Protein 6WN5 (pdb70)

Sequence (171 aa):
NNEFSIGASASLWECLNNGWLGTLYSAPYNLQFEARIAQQRQQSLVKQLHHERQLDLLITTESSPKDELSSQLLGNFTLLALYCASPAKNRRNELNYYLRLEEWGPDFQDVPLLLTTSSAEELLIYQQQLSRRLNGCCCWLPARWAKEEKHHGLHTTVDSATLSRPLYAIWLQNNSDKQAQIHEILKNPIL

B-factor: mean 29.38, std 10.49, range [8.91, 79.3]

Foldseek 3Di:
DAAEEEEAQAVCVLCVVLVVVVPPAPDHHHYHYHHDDPVVQVVCQVVLNHFKYKALDDDDPQKDKDWQFKFKKAKKAQDPPAAPVQAQEEAQDRDPVPDVPGPYYDPHPVVCVVCRNVRSYIYIHGPVSVVPDHRIDGHVIDIGMTIMMMMHRPPRPVVVVVVRSSVRHPD

Secondary structure (DSSP, 8-state):
-PEEEEE-HHHHH--HHHHHHHTTSSS---EEEEE--HHHHHHHHHTTS-SEEEESS-----EEEEEEEEEEEEEEESSSS--GGGSEE-EE---TTT----S-EES-HHHHHHHHTTTTEEEEEEHHHHHTSSS-EE-----EEEEEEEEEETT-TTHHHHHHHTTS---

Solvent-accessible surface area: 9478 Å² total

Structure (mmCIF, N/CA/C/O backbone):
data_6WN5
#
_entry.id   6WN5
#
_cell.length_a   62.389
_cell.length_b   62.389
_cell.length_c   103.132
_cell.angle_alpha   90.000
_cell.angle_beta   90.000
_cell.angle_gamma   90.000
#
_symmetry.space_group_name_H-M   'P 43 21 2'
#
loop_
_entity.id
_entity.type
_entity.pdbx_description
1 polymer 'Transcriptional regulator HdfR'
2 non-polymer 'CHLORIDE ION'
3 water water
#
loop_
_atom_site.group_PDB
_atom_site.id
_atom_site.type_symbol
_atom_site.label_atom_id
_atom_site.label_alt_id
_atom_site.label_comp_id
_atom_site.label_asym_id
_atom_site.label_entity_id
_atom_site.label_seq_id
_atom_site.pdbx_PDB_ins_code
_atom_site.Cartn_x
_atom_site.Cartn_y
_atom_site.Cartn_z
_atom_site.occupancy
_atom_site.B_iso_or_equiv
_atom_site.auth_seq_id
_atom_site.auth_comp_id
_atom_site.auth_asym_id
_atom_site.auth_atom_id
_atom_site.pdbx_PDB_model_num
ATOM 1 N N A ASN A 1 48 ? 13.562 39.889 13.601 0.50 56.34 45 ASN A N 1
ATOM 2 N N B ASN A 1 48 ? 13.432 39.981 13.491 0.50 52.80 45 ASN A N 1
ATOM 3 C CA A ASN A 1 48 ? 13.613 39.420 12.189 0.50 51.70 45 ASN A CA 1
ATOM 4 C CA B ASN A 1 48 ? 13.724 39.458 12.128 0.50 48.30 45 ASN A CA 1
ATOM 5 C C A ASN A 1 48 ? 13.825 37.898 12.194 0.50 46.35 45 ASN A C 1
ATOM 6 C C B ASN A 1 48 ? 13.921 37.940 12.200 0.50 44.22 45 ASN A C 1
ATOM 7 O O A ASN A 1 48 ? 13.625 37.285 13.267 0.50 41.79 45 ASN A O 1
ATOM 8 O O B ASN A 1 48 ? 13.799 37.376 13.310 0.50 38.83 45 ASN A O 1
ATOM 17 N N . GLU A 1 49 ? 14.237 37.331 11.053 1.00 41.79 46 GLU A N 1
ATOM 18 C CA . GLU A 1 49 ? 14.397 35.858 10.915 1.00 39.08 46 GLU A CA 1
ATOM 19 C C . GLU A 1 49 ? 15.628 35.341 11.665 1.00 35.07 46 GLU A C 1
ATOM 20 O O . GLU A 1 49 ? 16.723 35.924 11.538 1.00 36.44 46 GLU A O 1
ATOM 26 N N . PHE A 1 50 ? 15.442 34.232 12.369 1.00 28.64 47 PHE A N 1
ATOM 27 C CA . PHE A 1 50 ? 16.566 33.549 13.048 1.00 27.36 47 PHE A CA 1
ATOM 28 C C . PHE A 1 50 ? 17.142 32.518 12.063 1.00 25.35 47 PHE A C 1
ATOM 29 O O . PHE A 1 50 ? 16.368 31.653 11.626 1.00 26.02 47 PHE A O 1
ATOM 37 N N . SER A 1 51 ? 18.419 32.650 11.699 1.00 24.27 48 SER A N 1
ATOM 38 C CA . SER A 1 51 ? 19.015 31.781 10.658 1.00 23.04 48 SER A CA 1
ATOM 39 C C . SER A 1 51 ? 19.812 30.645 11.298 1.00 22.66 48 SER A C 1
ATOM 40 O O . SER A 1 51 ? 20.701 30.917 12.089 1.00 22.28 48 SER A O 1
ATOM 43 N N . ILE A 1 52 ? 19.510 29.426 10.861 1.00 19.70 49 ILE A N 1
ATOM 44 C CA . ILE A 1 52 ? 20.194 28.169 11.274 1.00 19.79 49 ILE A CA 1
ATOM 45 C C . ILE A 1 52 ? 20.829 27.596 10.020 1.00 19.23 49 ILE A C 1
ATOM 46 O O . ILE A 1 52 ? 20.094 27.411 9.044 1.00 18.35 49 ILE A O 1
ATOM 51 N N . GLY A 1 53 ? 22.138 27.394 10.036 1.00 18.90 50 GLY A N 1
ATOM 52 C CA . GLY A 1 53 ? 22.859 26.891 8.860 1.00 18.20 50 GLY A CA 1
ATOM 53 C C . GLY A 1 53 ? 23.429 25.514 9.090 1.00 18.12 50 GLY A C 1
ATOM 54 O O . GLY A 1 53 ? 23.897 25.239 10.219 1.00 18.45 50 GLY A O 1
ATOM 55 N N . ALA A 1 54 ? 23.339 24.678 8.071 1.00 16.69 51 ALA A N 1
ATOM 56 C CA . ALA A 1 54 ? 23.902 23.325 8.128 1.00 16.45 51 ALA A CA 1
ATOM 57 C C . ALA A 1 54 ? 24.013 22.758 6.721 1.00 15.86 51 ALA A C 1
ATOM 58 O O . ALA A 1 54 ? 23.450 23.323 5.786 1.00 16.37 51 ALA A O 1
ATOM 60 N N . SER A 1 55 ? 24.753 21.654 6.620 1.00 16.81 52 SER A N 1
ATOM 61 C CA . SER A 1 55 ? 24.875 20.905 5.355 1.00 16.80 52 SER A CA 1
ATOM 62 C C . SER A 1 55 ? 23.518 20.352 4.923 1.00 14.83 52 SER A C 1
ATOM 63 O O . SER A 1 55 ? 22.608 20.149 5.737 1.00 15.62 52 SER A O 1
ATOM 66 N N . ALA A 1 56 ? 23.386 20.072 3.633 1.00 16.04 53 ALA A N 1
ATOM 67 C CA . ALA A 1 56 ? 22.150 19.465 3.113 1.00 15.17 53 ALA A CA 1
ATOM 68 C C . ALA A 1 56 ? 21.828 18.159 3.841 1.00 14.64 53 ALA A C 1
ATOM 69 O O . ALA A 1 56 ? 20.648 17.925 4.174 1.00 15.25 53 ALA A O 1
ATOM 71 N N . SER A 1 57 ? 22.844 17.344 4.109 1.00 15.21 54 SER A N 1
ATOM 72 C CA . SER A 1 57 ? 22.589 16.038 4.762 1.00 15.69 54 SER A CA 1
ATOM 73 C C . SER A 1 57 ? 22.115 16.223 6.203 1.00 16.20 54 SER A C 1
ATOM 74 O O . SER A 1 57 ? 21.294 15.413 6.626 1.00 16.37 54 SER A O 1
ATOM 77 N N . LEU A 1 58 ? 22.669 17.175 6.965 1.00 15.45 55 LEU A N 1
ATOM 78 C CA . LEU A 1 58 ? 22.116 17.329 8.337 1.00 16.23 55 LEU A CA 1
ATOM 79 C C . LEU A 1 58 ? 20.658 17.779 8.274 1.00 15.43 55 LEU A C 1
ATOM 80 O O . LEU A 1 58 ? 19.856 17.312 9.086 1.00 16.41 55 LEU A O 1
ATOM 85 N N . TRP A 1 59 ? 20.304 18.685 7.371 1.00 14.71 56 TRP A N 1
ATOM 86 C CA . TRP A 1 59 ? 18.867 19.053 7.252 1.00 15.55 56 TRP A CA 1
ATOM 87 C C . TRP A 1 59 ? 18.015 17.836 6.909 1.00 15.66 56 TRP A C 1
ATOM 88 O O . TRP A 1 59 ? 16.975 17.627 7.566 1.00 19.69 56 TRP A O 1
ATOM 99 N N . GLU A 1 60 ? 18.445 17.041 5.939 1.00 15.10 57 GLU A N 1
ATOM 100 C CA . GLU A 1 60 ? 17.645 15.876 5.494 1.00 15.79 57 GLU A CA 1
ATOM 101 C C . GLU A 1 60 ? 17.522 14.820 6.597 1.00 17.00 57 GLU A C 1
ATOM 102 O O . GLU A 1 60 ? 16.439 14.264 6.790 1.00 19.79 57 GLU A O 1
ATOM 108 N N . CYS A 1 61 ? 18.584 14.596 7.351 1.00 16.11 58 CYS A N 1
ATOM 109 C CA . CYS A 1 61 ? 18.653 13.402 8.227 1.00 16.57 58 CYS A CA 1
ATOM 110 C C . CYS A 1 61 ? 18.187 13.671 9.651 1.00 18.25 58 CYS A C 1
ATOM 111 O O . CYS A 1 61 ? 17.870 12.720 10.361 1.00 23.28 58 CYS A O 1
ATOM 122 N N . LEU A 1 63 ? 17.808 17.582 11.088 1.00 16.81 60 LEU A N 1
ATOM 123 C CA . LEU A 1 63 ? 17.436 18.925 11.542 1.00 17.51 60 LEU A CA 1
ATOM 124 C C . LEU A 1 63 ? 16.044 19.349 11.078 1.00 19.88 60 LEU A C 1
ATOM 125 O O . LEU A 1 63 ? 15.468 20.242 11.692 1.00 19.87 60 LEU A O 1
ATOM 130 N N A ASN A 1 64 ? 15.522 18.752 10.012 0.70 20.47 61 ASN A N 1
ATOM 131 N N B ASN A 1 64 ? 15.540 18.689 10.032 0.30 20.23 61 ASN A N 1
ATOM 132 C CA A ASN A 1 64 ? 14.149 19.113 9.557 0.70 22.05 61 ASN A CA 1
ATOM 133 C CA B ASN A 1 64 ? 14.178 18.944 9.492 0.30 21.57 61 ASN A CA 1
ATOM 134 C C A ASN A 1 64 ? 13.165 18.769 10.700 0.70 21.34 61 ASN A C 1
ATOM 135 C C B ASN A 1 64 ? 13.155 18.710 10.607 0.30 21.90 61 ASN A C 1
ATOM 136 O O A ASN A 1 64 ? 12.355 19.636 11.095 0.70 19.96 61 ASN A O 1
ATOM 137 O O B ASN A 1 64 ? 12.288 19.574 10.820 0.30 23.62 61 ASN A O 1
ATOM 146 N N . GLY A 1 65 ? 13.279 17.590 11.314 1.00 22.17 62 GLY A N 1
ATOM 147 C CA . GLY A 1 65 ? 12.365 17.279 12.421 1.00 22.98 62 GLY A CA 1
ATOM 148 C C . GLY A 1 65 ? 12.516 18.242 13.588 1.00 24.16 62 GLY A C 1
ATOM 149 O O . GLY A 1 65 ? 11.511 18.669 14.167 1.00 25.62 62 GLY A O 1
ATOM 150 N N . TRP A 1 66 ? 13.753 18.555 13.935 1.00 21.70 63 TRP A N 1
ATOM 151 C CA . TRP A 1 66 ? 14.027 19.463 15.066 1.00 22.04 63 TRP A CA 1
ATOM 152 C C . TRP A 1 66 ? 13.435 20.842 14.790 1.00 19.39 63 TRP A C 1
ATOM 153 O O . TRP A 1 66 ? 12.755 21.428 15.673 1.00 21.36 63 TRP A O 1
ATOM 164 N N . LEU A 1 67 ? 13.649 21.342 13.580 1.00 19.30 64 LEU A N 1
ATOM 165 C CA . LEU A 1 67 ? 13.101 22.668 13.221 1.00 19.68 64 LEU A CA 1
ATOM 166 C C . LEU A 1 67 ? 11.578 22.646 13.394 1.00 21.30 64 LEU A C 1
ATOM 167 O O . LEU A 1 67 ? 11.026 23.640 13.880 1.00 21.63 64 LEU A O 1
ATOM 172 N N . GLY A 1 68 ? 10.904 21.584 12.957 1.00 20.71 65 GLY A N 1
ATOM 173 C CA . GLY A 1 68 ? 9.447 21.458 13.138 1.00 22.46 65 GLY A CA 1
ATOM 174 C C . GLY A 1 68 ? 9.011 21.662 14.573 1.00 25.42 65 GLY A C 1
ATOM 175 O O . GLY A 1 68 ? 7.946 22.310 14.791 1.00 28.68 65 GLY A O 1
ATOM 176 N N . THR A 1 69 ? 9.810 21.206 15.540 1.00 25.03 66 THR A N 1
ATOM 177 C CA . THR A 1 69 ? 9.431 21.336 16.971 1.00 27.99 66 THR A CA 1
ATOM 178 C C . THR A 1 69 ? 9.590 22.776 17.481 1.00 28.40 66 THR A C 1
ATOM 179 O O . THR A 1 69 ? 8.995 23.098 18.538 1.00 30.08 66 THR A O 1
ATOM 183 N N . LEU A 1 70 ? 10.343 23.620 16.776 1.00 25.86 67 LEU A N 1
ATOM 184 C CA . LEU A 1 70 ? 10.640 24.983 17.278 1.00 26.23 67 LEU A CA 1
ATOM 185 C C . LEU A 1 70 ? 9.422 25.888 17.105 1.00 26.70 67 LEU A C 1
ATOM 186 O O . LEU A 1 70 ? 9.332 26.892 17.819 1.00 28.25 67 LEU A O 1
ATOM 191 N N . TYR A 1 71 ? 8.512 25.535 16.205 1.00 24.24 68 TYR A N 1
ATOM 192 C CA . TYR A 1 71 ? 7.339 26.403 15.934 1.00 25.98 68 TYR A CA 1
ATOM 193 C C . TYR A 1 71 ? 6.306 26.318 17.067 1.00 28.53 68 TYR A C 1
ATOM 194 O O . TYR A 1 71 ? 5.520 27.240 17.134 1.00 34.47 68 TYR A O 1
ATOM 203 N N . SER A 1 72 ? 6.339 25.278 17.912 1.00 32.05 69 SER A N 1
ATOM 204 C CA . SER A 1 72 ? 5.420 25.139 19.087 1.00 37.20 69 SER A CA 1
ATOM 205 C C . SER A 1 72 ? 6.184 25.390 20.399 1.00 38.53 69 SER A C 1
ATOM 206 O O . SER A 1 72 ? 5.676 24.976 21.503 1.00 41.59 69 SER A O 1
ATOM 209 N N . ALA A 1 73 ? 7.410 25.898 20.291 1.00 38.57 70 ALA A N 1
ATOM 210 C CA . ALA A 1 73 ? 8.202 26.235 21.499 1.00 38.38 70 ALA A CA 1
ATOM 211 C C . ALA A 1 73 ? 7.611 27.497 22.097 1.00 42.34 70 ALA A C 1
ATOM 212 O O . ALA A 1 73 ? 7.066 28.310 21.346 1.00 40.36 70 ALA A O 1
ATOM 214 N N . PRO A 1 74 ? 7.825 27.738 23.419 1.00 42.19 71 PRO A N 1
ATOM 215 C CA . PRO A 1 74 ? 7.230 28.870 24.129 1.00 47.24 71 PRO A CA 1
ATOM 216 C C . PRO A 1 74 ? 7.692 30.260 23.669 1.00 47.15 71 PRO A C 1
ATOM 217 O O . PRO A 1 74 ? 7.879 31.097 24.483 1.00 46.50 71 PRO A O 1
ATOM 221 N N . TYR A 1 75 ? 7.834 30.460 22.369 1.00 40.28 72 TYR A N 1
ATOM 222 C CA . TYR A 1 75 ? 8.268 31.769 21.820 1.00 45.40 72 TYR A CA 1
ATOM 223 C C . TYR A 1 75 ? 7.770 31.868 20.380 1.00 44.99 72 TYR A C 1
ATOM 224 O O . TYR A 1 75 ? 7.404 30.809 19.800 1.00 40.30 72 TYR A O 1
ATOM 233 N N . ASN A 1 76 ? 7.802 33.087 19.832 1.00 46.89 73 ASN A N 1
ATOM 234 C CA . ASN A 1 76 ? 7.274 33.398 18.478 1.00 43.19 73 ASN A CA 1
ATOM 235 C C . ASN A 1 76 ? 8.421 33.853 17.560 1.00 43.34 73 ASN A C 1
ATOM 236 O O . ASN A 1 76 ? 8.828 35.019 17.682 1.00 50.21 73 ASN A O 1
ATOM 241 N N . LEU A 1 77 ? 8.942 32.971 16.701 1.00 37.75 74 LEU A N 1
ATOM 242 C CA . LEU A 1 77 ? 10.053 33.336 15.771 1.00 35.99 74 LEU A CA 1
ATOM 243 C C . LEU A 1 77 ? 9.735 32.886 14.343 1.00 34.78 74 LEU A C 1
ATOM 244 O O . LEU A 1 77 ? 8.940 31.932 14.179 1.00 34.50 74 LEU A O 1
ATOM 249 N N . GLN A 1 78 ? 10.378 33.548 13.375 1.00 31.30 75 GLN A N 1
ATOM 250 C CA . GLN A 1 78 ? 10.388 33.096 11.966 1.00 29.04 75 GLN A CA 1
ATOM 251 C C . GLN A 1 78 ? 11.798 32.572 11.706 1.00 27.34 75 GLN A C 1
ATOM 252 O O . GLN A 1 78 ? 12.733 33.072 12.311 1.00 28.98 75 GLN A O 1
ATOM 258 N N . PHE A 1 79 ? 11.936 31.552 10.880 1.00 24.06 76 PHE A N 1
ATOM 259 C CA . PHE A 1 79 ? 13.260 30.900 10.740 1.00 23.09 76 PHE A CA 1
ATOM 260 C C . PHE A 1 79 ? 13.754 30.854 9.301 1.00 20.92 76 PHE A C 1
ATOM 261 O O . PHE A 1 79 ? 12.956 30.816 8.357 1.00 21.09 76 PHE A O 1
ATOM 269 N N . GLU A 1 80 ? 15.077 30.834 9.172 1.00 21.31 77 GLU A N 1
ATOM 270 C CA . GLU A 1 80 ? 15.687 30.468 7.878 1.00 21.05 77 GLU A CA 1
ATOM 271 C C . GLU A 1 80 ? 16.472 29.180 8.069 1.00 20.11 77 GLU A C 1
ATOM 272 O O . GLU A 1 80 ? 17.303 29.136 8.982 1.00 21.33 77 GLU A O 1
ATOM 278 N N . ALA A 1 81 ? 16.133 28.157 7.294 1.00 17.44 78 ALA A N 1
ATOM 279 C CA . ALA A 1 81 ? 16.870 26.884 7.260 1.00 17.56 78 ALA A CA 1
ATOM 280 C C . ALA A 1 81 ? 17.884 27.007 6.123 1.00 16.45 78 ALA A C 1
ATOM 281 O O . ALA A 1 81 ? 17.534 26.721 4.965 1.00 16.58 78 ALA A O 1
ATOM 283 N N . ARG A 1 82 ? 19.080 27.484 6.457 1.00 17.31 79 ARG A N 1
ATOM 284 C CA . ARG A 1 82 ? 20.086 27.821 5.437 1.00 17.65 79 ARG A CA 1
ATOM 285 C C . ARG A 1 82 ? 20.929 26.589 5.145 1.00 17.66 79 ARG A C 1
ATOM 286 O O . ARG A 1 82 ? 21.408 25.951 6.097 1.00 17.78 79 ARG A O 1
ATOM 294 N N . ILE A 1 83 ? 21.078 26.303 3.874 1.00 17.47 80 ILE A N 1
ATOM 295 C CA . ILE A 1 83 ? 21.906 25.156 3.403 1.00 18.11 80 ILE A CA 1
ATOM 296 C C . ILE A 1 83 ? 23.083 25.781 2.679 1.00 19.15 80 ILE A C 1
ATOM 297 O O . ILE A 1 83 ? 22.849 26.580 1.767 1.00 19.48 80 ILE A O 1
ATOM 302 N N . ALA A 1 84 ? 24.294 25.516 3.150 1.00 19.79 81 ALA A N 1
ATOM 303 C CA . ALA A 1 84 ? 25.484 26.092 2.503 1.00 21.94 81 ALA A CA 1
ATOM 304 C C . ALA A 1 84 ? 26.693 25.259 2.894 1.00 22.82 81 ALA A C 1
ATOM 305 O O . ALA A 1 84 ? 26.593 24.438 3.806 1.00 23.14 81 ALA A O 1
ATOM 307 N N A GLN A 1 85 ? 27.800 25.485 2.184 0.50 23.95 82 GLN A N 1
ATOM 308 N N B GLN A 1 85 ? 27.798 25.478 2.182 0.50 25.28 82 GLN A N 1
ATOM 309 C CA A GLN A 1 85 ? 29.093 24.812 2.454 0.50 25.64 82 GLN A CA 1
ATOM 310 C CA B GLN A 1 85 ? 29.079 24.792 2.465 0.50 27.96 82 GLN A CA 1
ATOM 311 C C A GLN A 1 85 ? 29.673 25.345 3.773 0.50 26.32 82 GLN A C 1
ATOM 312 C C B GLN A 1 85 ? 29.657 25.334 3.780 0.50 27.70 82 GLN A C 1
ATOM 313 O O A GLN A 1 85 ? 29.427 26.510 4.123 0.50 25.64 82 GLN A O 1
ATOM 314 O O B GLN A 1 85 ? 29.410 26.502 4.121 0.50 26.86 82 GLN A O 1
ATOM 325 N N . ARG A 1 86 ? 30.436 24.505 4.460 1.00 28.01 83 ARG A N 1
ATOM 326 C CA . ARG A 1 86 ? 31.002 24.819 5.788 1.00 29.56 83 ARG A CA 1
ATOM 327 C C . ARG A 1 86 ? 31.766 26.150 5.814 1.00 30.38 83 ARG A C 1
ATOM 328 O O . ARG A 1 86 ? 31.513 26.949 6.722 1.00 29.88 83 ARG A O 1
ATOM 336 N N A GLN A 1 87 ? 32.639 26.394 4.837 0.50 32.06 84 GLN A N 1
ATOM 337 N N B GLN A 1 87 ? 32.652 26.359 4.832 0.50 32.31 84 GLN A N 1
ATOM 338 C CA A GLN A 1 87 ? 33.489 27.615 4.885 0.50 34.60 84 GLN A CA 1
ATOM 339 C CA B GLN A 1 87 ? 33.492 27.586 4.759 0.50 34.99 84 GLN A CA 1
ATOM 340 C C A GLN A 1 87 ? 32.610 28.869 4.764 0.50 33.64 84 GLN A C 1
ATOM 341 C C B GLN A 1 87 ? 32.589 28.821 4.786 0.50 33.67 84 GLN A C 1
ATOM 342 O O A GLN A 1 87 ? 32.919 29.856 5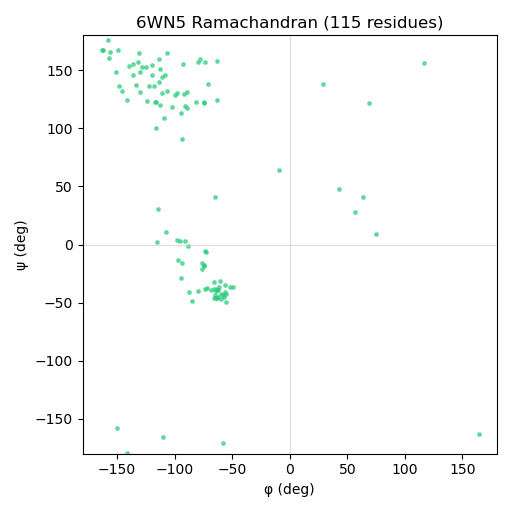.464 0.50 33.85 84 GLN A O 1
ATOM 343 O O B GLN A 1 87 ? 32.855 29.722 5.607 0.50 33.32 84 GLN A O 1
ATOM 354 N N . SER A 1 88 ? 31.532 28.821 3.966 1.00 32.48 85 SER A N 1
ATOM 355 C CA . SER A 1 88 ? 30.600 29.981 3.862 1.00 32.72 85 SER A CA 1
ATOM 356 C C . SER A 1 88 ? 29.865 30.193 5.185 1.00 30.73 85 SER A C 1
ATOM 357 O O . SER A 1 88 ? 29.801 31.335 5.624 1.00 30.21 85 SER A O 1
ATOM 360 N N . LEU A 1 89 ? 29.293 29.133 5.770 1.00 26.57 86 LEU A N 1
ATOM 361 C CA . LEU A 1 89 ? 28.568 29.288 7.057 1.00 26.60 86 LEU A CA 1
ATOM 362 C C . LEU A 1 89 ? 29.503 29.830 8.141 1.00 27.39 86 LEU A C 1
ATOM 363 O O . LEU A 1 89 ? 29.053 30.672 8.902 1.00 27.58 86 LEU A O 1
ATOM 368 N N . VAL A 1 90 ? 30.737 29.330 8.232 1.00 28.13 87 VAL A N 1
ATOM 369 C CA . VAL A 1 90 ? 31.658 29.803 9.311 1.00 29.72 87 VAL A CA 1
ATOM 370 C C . VAL A 1 90 ? 31.956 31.298 9.120 1.00 31.44 87 VAL A C 1
ATOM 371 O O . VAL A 1 90 ? 31.871 32.056 10.111 1.00 30.83 87 VAL A O 1
ATOM 375 N N . LYS A 1 91 ? 32.266 31.701 7.888 1.00 33.45 88 LYS A N 1
ATOM 376 C CA . LYS A 1 91 ? 32.478 33.136 7.549 1.00 36.46 88 LYS A CA 1
ATOM 377 C C . LYS A 1 91 ? 31.215 33.935 7.918 1.00 34.61 88 LYS A C 1
ATOM 378 O O . LYS A 1 91 ? 31.335 34.972 8.567 1.00 36.19 88 LYS A O 1
ATOM 384 N N . GLN A 1 92 ? 30.028 33.427 7.572 1.00 32.13 89 GLN A N 1
ATOM 385 C CA . GLN A 1 92 ? 28.764 34.142 7.892 1.00 31.75 89 GLN A CA 1
ATOM 386 C C . GLN A 1 92 ? 28.585 34.309 9.414 1.00 31.16 89 GLN A C 1
ATOM 387 O O . GLN A 1 92 ? 28.049 35.353 9.814 1.00 32.61 89 GLN A O 1
ATOM 393 N N . LEU A 1 93 ? 28.979 33.333 10.238 1.00 30.84 90 LEU A N 1
ATOM 394 C CA . LEU A 1 93 ? 28.863 33.540 11.715 1.00 32.67 90 LEU A CA 1
ATOM 395 C C . LEU A 1 93 ? 29.672 34.773 12.126 1.00 35.27 90 LEU A C 1
ATOM 396 O O . LEU A 1 93 ? 29.172 35.604 12.907 1.00 37.80 90 LEU A O 1
ATOM 401 N N A HIS A 1 94 ? 30.914 34.847 11.645 0.50 36.61 91 HIS A N 1
ATOM 402 N N B HIS A 1 94 ? 30.914 34.842 11.644 0.50 36.08 91 HIS A N 1
ATOM 403 C CA A HIS A 1 94 ? 31.844 35.947 12.009 0.50 38.78 91 HIS A CA 1
ATOM 404 C CA B HIS A 1 94 ? 31.852 35.938 11.992 0.50 37.93 91 HIS A CA 1
ATOM 405 C C A HIS A 1 94 ? 31.314 37.293 11.510 0.50 40.21 91 HIS A C 1
ATOM 406 C C B HIS A 1 94 ? 31.308 37.286 11.514 0.50 39.71 91 HIS A C 1
ATOM 407 O O A HIS A 1 94 ? 31.583 38.312 12.177 0.50 43.72 91 HIS A O 1
ATOM 408 O O B HIS A 1 94 ? 31.557 38.297 12.201 0.50 43.29 91 HIS A O 1
ATOM 421 N N . GLU A 1 95 ? 30.581 37.295 10.394 1.00 39.60 92 GLU A N 1
ATOM 422 C CA . GLU A 1 95 ? 30.086 38.558 9.790 1.00 41.93 92 GLU A CA 1
ATOM 423 C C . GLU A 1 95 ? 28.661 38.873 10.265 1.00 39.78 92 GLU A C 1
ATOM 424 O O . GLU A 1 95 ? 28.075 39.832 9.731 1.00 41.07 92 GLU A O 1
ATOM 430 N N . ARG A 1 96 ? 28.176 38.165 11.294 1.00 37.24 93 ARG A N 1
ATOM 431 C CA . ARG A 1 96 ? 26.809 38.374 11.852 1.00 37.65 93 ARG A CA 1
ATOM 432 C C . ARG A 1 96 ? 25.736 38.205 10.755 1.00 37.14 93 ARG A C 1
ATOM 433 O O . ARG A 1 96 ? 24.660 38.844 10.877 1.00 38.71 93 ARG A O 1
ATOM 441 N N . GLN A 1 97 ? 26.016 37.392 9.726 1.00 35.54 94 GLN A N 1
ATOM 442 C CA . GLN A 1 97 ? 25.059 37.090 8.620 1.00 35.73 94 GLN A CA 1
ATOM 443 C C . GLN A 1 97 ? 24.331 35.755 8.902 1.00 31.65 94 GLN A C 1
ATOM 444 O O . GLN A 1 97 ? 23.382 35.415 8.162 1.00 30.67 94 GLN A O 1
ATOM 450 N N . LEU A 1 98 ? 24.824 34.971 9.867 1.00 30.39 95 LEU A N 1
ATOM 451 C CA . LEU A 1 98 ? 24.202 33.673 10.254 1.00 29.30 95 LEU A CA 1
ATOM 452 C C . LEU A 1 98 ? 24.119 33.651 11.777 1.00 29.30 95 LEU A C 1
ATOM 453 O O . LEU A 1 98 ? 25.119 34.018 12.425 1.00 30.31 95 LEU A O 1
ATOM 458 N N . ASP A 1 99 ? 22.995 33.196 12.316 1.00 26.53 96 ASP A N 1
ATOM 459 C CA . ASP A 1 99 ? 22.828 33.210 13.797 1.00 26.62 96 ASP A CA 1
ATOM 460 C C . ASP A 1 99 ? 23.376 31.938 14.450 1.00 26.12 96 ASP A C 1
ATOM 461 O O . ASP A 1 99 ? 23.961 32.036 15.553 1.00 26.91 96 ASP A O 1
ATOM 466 N N . LEU A 1 100 ? 23.151 30.785 13.832 1.00 24.52 97 LEU A N 1
ATOM 467 C CA . LEU A 1 100 ? 23.531 29.507 14.457 1.00 23.28 97 LEU A CA 1
ATOM 468 C C . LEU A 1 100 ? 23.977 28.520 13.391 1.00 21.49 97 LEU A C 1
ATOM 469 O O . LEU A 1 100 ? 23.282 28.414 12.352 1.00 21.10 97 LEU A O 1
ATOM 474 N N . LEU A 1 101 ? 25.114 27.880 13.613 1.00 20.71 98 LEU A N 1
ATOM 475 C CA . LEU A 1 101 ? 25.647 26.804 12.751 1.00 20.69 98 LEU A CA 1
ATOM 476 C C . LEU A 1 101 ? 25.471 25.480 13.478 1.00 20.18 98 LEU A C 1
ATOM 477 O O . LEU A 1 101 ? 25.826 25.427 14.660 1.00 20.17 98 LEU A O 1
ATOM 482 N N . ILE A 1 102 ? 24.948 24.460 12.803 1.00 20.01 99 ILE A N 1
ATOM 483 C CA . ILE A 1 102 ? 24.923 23.080 13.343 1.00 18.58 99 ILE A CA 1
ATOM 484 C C . ILE A 1 102 ? 25.903 22.290 12.484 1.00 18.71 99 ILE A C 1
ATOM 485 O O . ILE A 1 102 ? 25.778 22.319 11.245 1.00 19.37 99 ILE A O 1
ATOM 490 N N . THR A 1 103 ? 26.813 21.552 13.132 1.00 18.18 100 THR A N 1
ATOM 491 C CA . THR A 1 103 ? 27.904 20.868 12.387 1.00 19.52 100 THR A CA 1
ATOM 492 C C . THR A 1 103 ? 28.430 19.678 13.193 1.00 19.81 100 THR A C 1
ATOM 493 O O . THR A 1 103 ? 28.226 19.623 14.408 1.00 21.35 100 THR A O 1
ATOM 497 N N . THR A 1 104 ? 29.107 18.758 12.506 1.00 20.20 101 THR A N 1
ATOM 498 C CA . THR A 1 104 ? 29.732 17.598 13.185 1.00 21.32 101 THR A CA 1
ATOM 499 C C . THR A 1 104 ? 31.214 17.850 13.504 1.00 23.64 101 THR A C 1
ATOM 500 O O . THR A 1 104 ? 31.843 16.938 14.041 1.00 24.08 101 THR A O 1
ATOM 504 N N . GLU A 1 105 ? 31.729 19.040 13.219 1.00 23.52 102 GLU A N 1
ATOM 505 C CA . GLU A 1 105 ? 33.152 19.333 13.501 1.00 26.04 102 GLU A CA 1
ATOM 506 C C . GLU A 1 105 ? 33.292 20.805 13.876 1.00 25.68 102 GLU A C 1
ATOM 507 O O . GLU A 1 105 ? 32.884 21.658 13.085 1.00 26.23 102 GLU A O 1
ATOM 513 N N A SER A 1 106 ? 33.906 21.085 15.032 0.50 28.48 103 SER A N 1
ATOM 514 N N B SER A 1 106 ? 33.895 21.076 15.034 0.50 27.62 103 SER A N 1
ATOM 515 C CA A SER A 1 106 ? 34.108 22.493 15.461 0.50 28.40 103 SER A CA 1
ATOM 516 C CA B SER A 1 106 ? 34.105 22.488 15.426 0.50 27.04 103 SER A CA 1
ATOM 517 C C A SER A 1 106 ? 35.151 23.162 14.564 0.50 29.90 103 SER A C 1
ATOM 518 C C B SER A 1 106 ? 35.112 23.124 14.472 0.50 28.65 103 SER A C 1
ATOM 519 O O A SER A 1 106 ? 36.215 22.590 14.295 0.50 29.70 103 SER A O 1
ATOM 520 O O B SER A 1 106 ? 36.068 22.472 14.027 0.50 27.80 103 SER A O 1
ATOM 525 N N . PRO A 1 107 ? 34.874 24.388 14.060 1.00 28.98 104 PRO A N 1
ATOM 526 C CA . PRO A 1 107 ?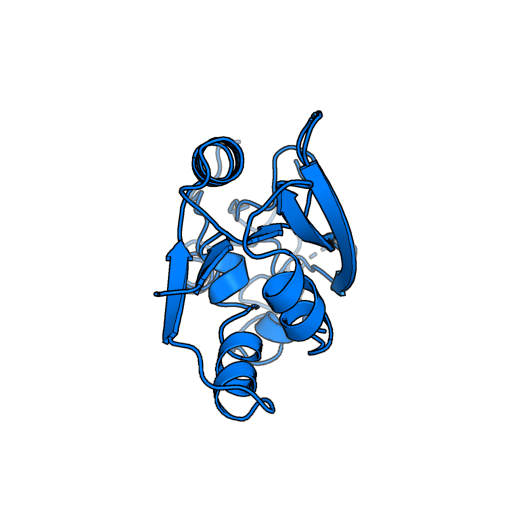 35.841 25.128 13.251 1.00 31.04 104 PRO A CA 1
ATOM 527 C C . PRO A 1 107 ? 36.870 25.808 14.167 1.00 32.83 104 PRO A C 1
ATOM 528 O O . PRO A 1 107 ? 36.851 25.544 15.372 1.00 33.33 104 PRO A O 1
ATOM 532 N N . LYS A 1 108 ? 37.724 26.665 13.599 1.00 35.31 105 LYS A N 1
ATOM 533 C CA . LYS A 1 108 ? 38.626 27.498 14.440 1.00 37.56 105 LYS A CA 1
ATOM 534 C C . LYS A 1 108 ? 37.710 28.298 15.370 1.00 37.00 105 LYS A C 1
ATOM 535 O O . LYS A 1 108 ? 36.720 28.858 14.913 1.00 36.79 105 LYS A O 1
ATOM 549 N N . ASP A 1 110 ? 38.228 30.946 17.610 1.00 39.91 107 ASP A N 1
ATOM 550 C CA . ASP A 1 110 ? 38.451 32.318 18.043 1.00 45.00 107 ASP A CA 1
ATOM 551 C C . ASP A 1 110 ? 37.181 33.147 17.778 1.00 42.39 107 ASP A C 1
ATOM 552 O O . ASP A 1 110 ? 36.709 33.150 16.616 1.00 41.41 107 ASP A O 1
ATOM 557 N N . GLU A 1 111 ? 36.626 33.739 18.845 1.00 41.24 108 GLU A N 1
ATOM 558 C CA . GLU A 1 111 ? 35.434 34.641 18.864 1.00 40.31 108 GLU A CA 1
ATOM 559 C C . GLU A 1 111 ? 34.130 33.846 18.679 1.00 35.98 108 GLU A C 1
ATOM 560 O O . GLU A 1 111 ? 33.071 34.484 18.654 1.00 35.62 108 GLU A O 1
ATOM 566 N N . LEU A 1 112 ? 34.206 32.517 18.711 1.00 34.13 109 LEU A N 1
ATOM 567 C CA . LEU A 1 112 ? 32.993 31.667 18.618 1.00 30.87 109 LEU A CA 1
ATOM 568 C C . LEU A 1 112 ? 32.770 30.910 19.928 1.00 30.18 109 LEU A C 1
ATOM 569 O O . LEU A 1 112 ? 33.716 30.784 20.750 1.00 30.26 109 LEU A O 1
ATOM 574 N N . SER A 1 113 ? 31.536 30.459 20.118 1.00 27.01 110 SER A N 1
ATOM 575 C CA . SE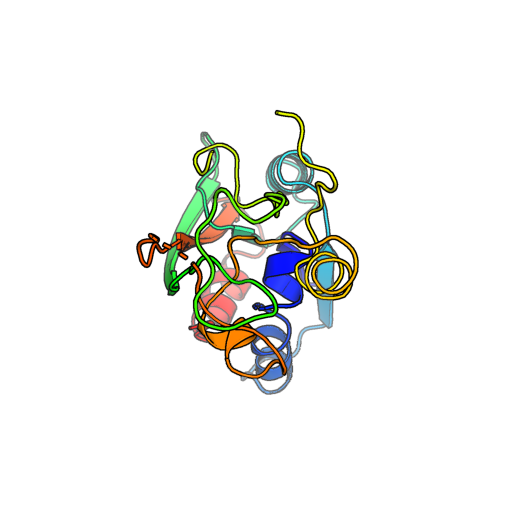R A 1 113 ? 31.147 29.567 21.230 1.00 27.23 110 SER A CA 1
ATOM 576 C C . SER A 1 113 ? 30.600 28.276 20.635 1.00 27.05 110 SER A C 1
ATOM 577 O O . SER A 1 113 ? 30.076 28.304 19.487 1.00 25.99 110 SER A O 1
ATOM 580 N N . SER A 1 114 ? 30.680 27.197 21.394 1.00 28.23 111 SER A N 1
ATOM 581 C CA . SER A 1 114 ? 30.177 25.906 20.910 1.00 25.94 111 SER A CA 1
ATOM 582 C C . SER A 1 114 ? 29.459 25.190 22.042 1.00 26.86 111 SER A C 1
ATOM 583 O O . SER A 1 114 ? 29.765 25.430 23.244 1.00 27.10 111 SER A O 1
ATOM 586 N N . GLN A 1 115 ? 28.528 24.333 21.660 1.00 25.51 112 GLN A N 1
ATOM 587 C CA . GLN A 1 115 ? 27.827 23.460 22.619 1.00 24.95 112 GLN A CA 1
ATOM 588 C C . GLN A 1 115 ? 27.633 22.100 21.956 1.00 24.93 112 GLN A C 1
ATOM 589 O O . GLN A 1 115 ? 27.153 22.032 20.808 1.00 24.06 112 GLN A O 1
ATOM 595 N N . LEU A 1 116 ? 28.122 21.068 22.613 1.00 25.65 113 LEU A N 1
ATOM 596 C CA . LEU A 1 116 ? 27.936 19.702 22.117 1.00 25.17 113 LEU A CA 1
ATOM 597 C C . LEU A 1 116 ? 26.487 19.292 22.378 1.00 26.76 113 LEU A C 1
ATOM 598 O O . LEU A 1 116 ? 26.029 19.441 23.523 1.00 31.70 113 LEU A O 1
ATOM 603 N N . LEU A 1 117 ? 25.747 18.939 21.326 1.00 25.62 114 LEU A N 1
ATOM 604 C CA . LEU A 1 117 ? 24.309 18.586 21.421 1.00 28.10 114 LEU A CA 1
ATOM 605 C C . LEU A 1 117 ? 24.128 17.072 21.567 1.00 30.09 114 LEU A C 1
ATOM 606 O O . LEU A 1 117 ? 23.149 16.649 22.178 1.00 34.96 114 LEU A O 1
ATOM 611 N N . GLY A 1 118 ? 25.047 16.284 21.034 1.00 27.41 115 GLY A N 1
ATOM 612 C CA . GLY A 1 118 ? 24.843 14.828 21.100 1.00 27.76 115 GLY A CA 1
ATOM 613 C C . GLY A 1 118 ? 25.753 14.115 20.139 1.00 23.68 115 GLY A C 1
ATOM 614 O O . GLY A 1 118 ? 26.729 14.711 19.693 1.00 21.45 115 GLY A O 1
ATOM 615 N N . ASN A 1 119 ? 25.416 12.860 19.863 1.00 23.40 116 ASN A N 1
ATOM 616 C CA . ASN A 1 119 ? 26.278 11.965 19.050 1.00 21.98 116 ASN A CA 1
ATOM 617 C C . ASN A 1 119 ? 25.362 11.009 18.300 1.00 21.84 116 ASN A C 1
ATOM 618 O O . ASN A 1 119 ? 24.454 10.448 18.945 1.00 24.45 116 ASN A O 1
ATOM 623 N N . PHE A 1 120 ? 25.626 10.776 17.016 1.00 19.99 117 PHE A N 1
ATOM 624 C CA . PHE A 1 120 ? 24.766 9.861 16.236 1.00 20.39 117 PHE A CA 1
ATOM 625 C C . PHE A 1 120 ? 25.634 8.836 15.509 1.00 19.08 117 PHE A C 1
ATOM 626 O O . PHE A 1 120 ? 26.775 9.134 15.135 1.00 18.59 117 PHE A O 1
ATOM 634 N N . THR A 1 121 ? 25.074 7.643 15.335 1.00 19.12 118 THR A N 1
ATOM 635 C CA . THR A 1 121 ? 25.822 6.549 14.664 1.00 18.99 118 THR A CA 1
ATOM 636 C C . THR A 1 121 ? 25.767 6.648 13.142 1.00 18.07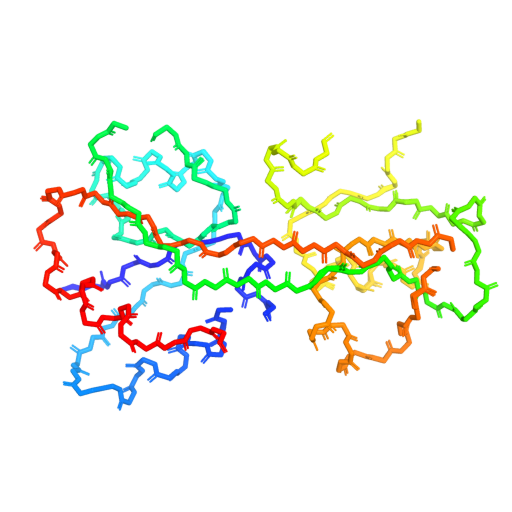 118 THR A C 1
ATOM 637 O O . THR A 1 121 ? 24.759 7.130 12.586 1.00 17.24 118 THR A O 1
ATOM 641 N N A LEU A 1 122 ? 26.813 6.122 12.534 0.50 17.32 119 LEU A N 1
ATOM 642 N N B LEU A 1 122 ? 26.906 6.348 12.508 0.50 16.46 119 LEU A N 1
ATOM 643 C CA A LEU A 1 122 ? 27.064 6.172 11.089 0.50 17.13 119 LEU A CA 1
ATOM 644 C CA B LEU A 1 122 ? 27.000 6.168 11.038 0.50 15.99 119 LEU A CA 1
ATOM 645 C C A LEU A 1 122 ? 27.460 4.762 10.642 0.50 17.26 119 LEU A C 1
ATOM 646 C C B LEU A 1 122 ? 27.253 4.693 10.770 0.50 16.56 119 LEU A C 1
ATOM 647 O O A LEU A 1 122 ? 28.328 4.173 11.279 0.50 16.93 119 LEU A O 1
ATOM 648 O O B LEU A 1 122 ? 27.888 4.016 11.605 0.50 16.66 119 LEU A O 1
ATOM 657 N N . ALA A 1 123 ? 26.805 4.212 9.623 1.00 15.86 120 ALA A N 1
ATOM 658 C CA . ALA A 1 123 ? 27.167 2.863 9.163 1.00 16.45 120 ALA A CA 1
ATOM 659 C C . ALA A 1 123 ? 27.297 2.879 7.650 1.00 15.63 120 ALA A C 1
ATOM 660 O O . ALA A 1 123 ? 26.873 3.868 7.007 1.00 15.59 120 ALA A O 1
ATOM 662 N 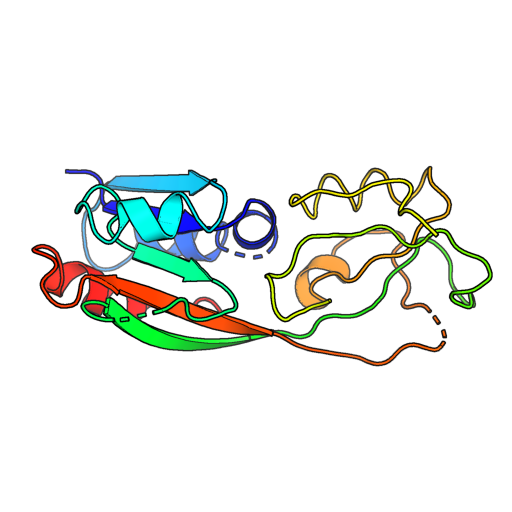N . LEU A 1 124 ? 27.997 1.882 7.134 1.00 16.87 121 LEU A N 1
ATOM 663 C CA . LEU A 1 124 ? 28.294 1.795 5.685 1.00 15.78 121 LEU A CA 1
ATOM 664 C C . LEU A 1 124 ? 27.227 0.913 5.036 1.00 16.74 121 LEU A C 1
ATOM 665 O O . LEU A 1 124 ? 27.133 -0.264 5.381 1.00 18.47 121 LEU A O 1
ATOM 670 N N . TYR A 1 125 ? 26.400 1.532 4.192 1.00 15.81 122 TYR A N 1
ATOM 671 C CA . TYR A 1 125 ? 25.203 0.875 3.633 1.00 15.66 122 TYR A CA 1
ATOM 672 C C . TYR A 1 125 ? 25.349 0.667 2.135 1.00 15.53 122 TYR A C 1
ATOM 673 O O . TYR A 1 125 ? 25.995 1.445 1.449 1.00 15.75 122 TYR A O 1
ATOM 682 N N . CYS A 1 126 ? 24.688 -0.381 1.676 1.00 16.27 123 CYS A N 1
ATOM 683 C CA . CYS A 1 126 ? 24.587 -0.676 0.232 1.00 17.51 123 CYS A CA 1
ATOM 684 C C . CYS A 1 126 ? 23.169 -1.200 -0.018 1.00 19.29 123 CYS A C 1
ATOM 685 O O . CYS A 1 126 ? 22.402 -1.319 0.942 1.00 19.94 123 CYS A O 1
ATOM 688 N N . ALA A 1 127 ? 22.860 -1.545 -1.258 1.00 18.56 124 ALA A N 1
ATOM 689 C CA . ALA A 1 127 ? 21.475 -1.958 -1.597 1.00 19.00 124 ALA A CA 1
ATOM 690 C C . ALA A 1 127 ? 21.239 -3.467 -1.459 1.00 21.96 124 ALA A C 1
ATOM 691 O O . ALA A 1 127 ? 20.126 -3.898 -1.784 1.00 25.42 124 ALA A O 1
ATOM 693 N N . SER A 1 128 ? 22.206 -4.259 -1.005 1.00 22.87 125 SER A N 1
ATOM 694 C CA . SER A 1 128 ? 22.022 -5.730 -0.970 1.00 25.72 125 SER A CA 1
ATOM 695 C C . SER A 1 128 ? 22.535 -6.290 0.337 1.00 28.00 125 SER A C 1
ATOM 696 O O . SER A 1 128 ? 23.448 -5.750 0.931 1.00 27.14 125 SER A O 1
ATOM 699 N N . PRO A 1 129 ? 22.023 -7.453 0.780 1.00 30.37 126 PRO A N 1
ATOM 700 C CA . PRO A 1 129 ? 22.606 -8.127 1.925 1.00 31.09 126 PRO A CA 1
ATOM 701 C C . PRO A 1 129 ? 23.866 -8.891 1.489 1.00 29.09 126 PRO A C 1
ATOM 702 O O . PRO A 1 129 ? 24.064 -9.131 0.308 1.00 33.26 126 PRO A O 1
ATO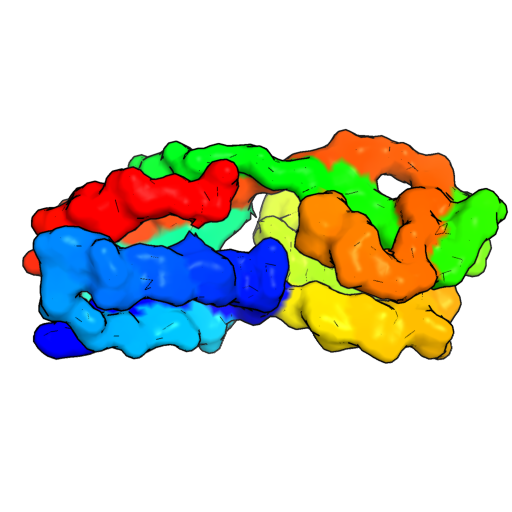M 706 N N . ALA A 1 130 ? 24.740 -9.156 2.446 1.00 30.85 127 ALA A N 1
ATOM 707 C CA . ALA A 1 130 ? 25.885 -10.072 2.250 1.00 30.68 127 ALA A CA 1
ATOM 708 C C . ALA A 1 130 ? 26.869 -9.551 1.205 1.00 29.79 127 ALA A C 1
ATOM 709 O O . ALA A 1 130 ? 27.391 -10.377 0.434 1.00 31.75 127 ALA A O 1
ATOM 711 N N . LYS A 1 131 ? 27.147 -8.241 1.207 1.00 26.95 128 LYS A N 1
ATOM 712 C CA . LYS A 1 131 ? 28.158 -7.707 0.265 1.00 26.81 128 LYS A CA 1
ATOM 713 C C . LYS A 1 131 ? 29.394 -7.248 1.032 1.00 27.68 128 LYS A C 1
ATOM 714 O O . LYS A 1 131 ? 29.244 -6.748 2.178 1.00 26.67 128 LYS A O 1
ATOM 720 N N . ASN A 1 132 ? 30.556 -7.451 0.416 1.00 27.90 129 ASN A N 1
ATOM 721 C CA . ASN A 1 132 ? 31.830 -6.909 0.945 1.00 29.90 129 ASN A CA 1
ATOM 722 C C . ASN A 1 132 ? 32.168 -5.634 0.193 1.00 26.10 129 ASN A C 1
ATOM 723 O O . ASN A 1 132 ? 31.748 -5.479 -0.965 1.00 25.95 129 ASN A O 1
ATOM 728 N N A ARG A 1 133 ? 32.948 -4.770 0.824 0.50 25.68 130 ARG A N 1
ATOM 729 N N B ARG A 1 133 ? 32.920 -4.748 0.870 0.50 25.89 130 ARG A N 1
ATOM 730 C CA A ARG A 1 133 ? 33.238 -3.439 0.253 0.50 24.56 130 ARG A CA 1
ATOM 731 C CA B ARG A 1 133 ? 33.372 -3.432 0.338 0.50 25.20 130 ARG A CA 1
ATOM 732 C C A ARG A 1 133 ? 33.956 -3.554 -1.102 0.50 24.96 130 ARG A C 1
ATOM 733 C C B ARG A 1 133 ? 33.924 -3.583 -1.084 0.50 25.20 130 ARG A C 1
ATOM 734 O O A ARG A 1 133 ? 33.725 -2.680 -1.962 0.50 22.74 130 ARG A O 1
ATOM 735 O O B ARG A 1 133 ? 33.552 -2.767 -1.949 0.50 22.91 130 ARG A O 1
ATOM 750 N N . ASN A 1 134 ? 34.762 -4.596 -1.315 1.00 26.95 131 ASN A N 1
ATOM 751 C CA . ASN A 1 134 ? 35.498 -4.712 -2.602 1.00 27.44 131 ASN A CA 1
ATOM 752 C C . ASN A 1 134 ? 34.567 -5.123 -3.755 1.00 27.71 131 ASN A C 1
ATOM 753 O 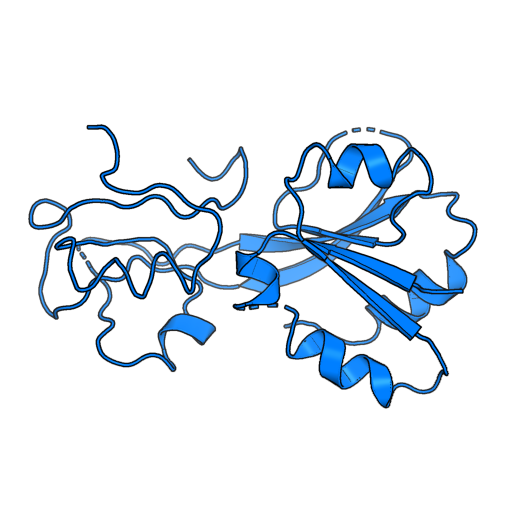O . ASN A 1 134 ? 35.064 -5.192 -4.886 1.00 33.27 131 ASN A O 1
ATOM 758 N N . GLU A 1 135 ? 33.290 -5.414 -3.480 1.00 25.59 132 GLU A N 1
ATOM 759 C CA . GLU A 1 135 ? 32.298 -5.785 -4.525 1.00 25.45 132 GLU A CA 1
ATOM 760 C C . GLU A 1 135 ? 31.470 -4.557 -4.900 1.00 23.29 132 GLU A C 1
ATOM 761 O O . GLU A 1 135 ? 30.543 -4.715 -5.736 1.00 24.26 132 GLU A O 1
ATOM 767 N N . LEU A 1 136 ? 31.789 -3.395 -4.328 1.00 20.28 133 LEU A N 1
ATOM 768 C CA . LEU A 1 136 ? 30.927 -2.203 -4.477 1.00 18.83 133 LEU A CA 1
ATOM 769 C C . LEU A 1 136 ? 31.749 -0.982 -4.885 1.00 18.68 133 LEU A C 1
ATOM 770 O O . LEU A 1 136 ? 32.984 -0.982 -4.742 1.00 21.23 133 LEU A O 1
ATOM 775 N N . ASN A 1 137 ? 31.039 0.037 -5.346 1.00 17.57 134 ASN A N 1
ATOM 776 C CA . ASN A 1 137 ? 31.631 1.359 -5.624 1.00 17.24 134 ASN A CA 1
ATOM 777 C C . ASN A 1 137 ? 31.431 2.251 -4.406 1.00 17.48 134 ASN A C 1
ATOM 778 O O . ASN A 1 137 ? 30.282 2.536 -4.035 1.00 17.09 134 ASN A O 1
ATOM 783 N N A TYR A 1 138 ? 32.543 2.683 -3.823 0.35 17.17 135 TYR A N 1
ATOM 784 N N B TYR A 1 138 ? 32.516 2.625 -3.738 0.65 16.14 135 TYR A N 1
ATOM 785 C CA A TYR A 1 138 ? 32.438 3.624 -2.692 0.35 17.37 135 TYR A CA 1
ATOM 786 C CA B TYR A 1 138 ? 32.439 3.505 -2.537 0.65 16.76 135 TYR A CA 1
ATOM 787 C C A TYR A 1 138 ? 31.963 4.974 -3.211 0.35 16.75 135 TYR A C 1
ATOM 788 C C B TYR A 1 138 ? 32.107 4.935 -2.984 0.65 16.42 135 TYR A C 1
ATOM 789 O O A TYR A 1 138 ? 32.486 5.537 -4.199 0.35 15.90 135 TYR A O 1
ATOM 790 O O B TYR A 1 138 ? 32.977 5.536 -3.659 0.65 15.85 135 TYR A O 1
ATOM 807 N N . LEU A 1 139 ? 30.943 5.483 -2.553 1.00 15.94 136 LEU A N 1
ATOM 808 C CA . LEU A 1 139 ? 30.472 6.838 -2.889 1.00 16.40 136 LEU A CA 1
ATOM 809 C C . LEU A 1 139 ? 30.774 7.731 -1.692 1.00 18.25 136 LEU A C 1
ATOM 810 O O . LEU A 1 139 ? 30.781 7.215 -0.563 1.00 19.89 136 LEU A O 1
ATOM 815 N N . ARG A 1 140 ? 31.008 9.017 -1.926 1.00 15.59 137 ARG A N 1
ATOM 816 C CA . ARG A 1 140 ? 31.431 9.885 -0.819 1.00 16.42 137 ARG A CA 1
ATOM 817 C C . ARG A 1 140 ? 30.329 10.853 -0.417 1.00 16.64 137 ARG A C 1
ATOM 818 O O . ARG A 1 140 ? 29.981 11.722 -1.239 1.00 15.83 137 ARG A O 1
ATOM 826 N N . LEU A 1 141 ? 29.732 10.638 0.746 1.00 15.78 138 LEU A N 1
ATOM 827 C CA . LEU A 1 141 ? 28.844 11.660 1.361 1.00 17.33 138 LEU A CA 1
ATOM 828 C C . LEU A 1 141 ? 29.722 12.493 2.282 1.00 21.22 138 LEU A C 1
ATOM 829 O O . LEU A 1 141 ? 30.391 11.907 3.161 1.00 21.33 138 LEU A O 1
ATOM 834 N N A GLU A 1 142 ? 29.704 13.803 2.093 0.60 21.88 139 GLU A N 1
ATOM 835 N N B GLU A 1 142 ? 29.816 13.806 2.047 0.40 22.35 139 GLU A N 1
ATOM 836 C CA A GLU A 1 142 ? 30.597 14.667 2.908 0.60 25.53 139 GLU A CA 1
ATOM 837 C CA B GLU A 1 142 ? 30.769 14.662 2.829 0.40 25.48 139 GLU A CA 1
ATOM 838 C C A GLU A 1 142 ? 30.188 14.605 4.382 0.60 28.17 139 GLU A C 1
ATOM 839 C C B GLU A 1 142 ? 30.309 14.811 4.291 0.40 28.81 139 GLU A C 1
ATOM 840 O O A GLU A 1 142 ? 28.978 14.660 4.692 0.60 26.08 139 GLU A O 1
ATOM 841 O O B GLU A 1 142 ? 29.241 15.403 4.495 0.40 28.67 139 GLU A O 1
ATOM 852 N N . TRP A 1 143 ? 31.175 14.439 5.256 1.00 31.24 140 TRP A N 1
ATOM 853 C CA . TRP A 1 143 ? 30.892 14.435 6.722 1.00 34.95 140 TRP A CA 1
ATOM 854 C C . TRP A 1 143 ? 31.783 15.424 7.478 1.00 42.88 140 TRP A C 1
ATOM 855 O O . TRP A 1 143 ? 31.724 15.423 8.732 1.00 50.26 140 TRP A O 1
ATOM 866 N N . GLY A 1 144 ? 32.550 16.233 6.747 1.00 47.94 141 GLY A N 1
ATOM 867 C CA . GLY A 1 144 ? 33.451 17.216 7.379 1.00 49.95 141 GLY A CA 1
ATOM 868 C C . GLY A 1 144 ? 34.909 16.901 7.064 1.00 48.98 141 GLY A C 1
ATOM 869 O O . GLY A 1 144 ? 35.257 15.753 6.760 1.00 43.11 141 GLY A O 1
ATOM 870 N N . PRO A 1 145 ? 35.797 17.920 7.124 1.00 48.78 142 PRO A N 1
ATOM 871 C CA . PRO A 1 145 ? 37.218 17.734 6.836 1.00 50.28 142 PRO A CA 1
ATOM 872 C C . PRO A 1 145 ? 37.909 16.556 7.544 1.00 49.57 142 PRO A C 1
ATOM 873 O O . PRO A 1 145 ? 38.745 15.921 6.925 1.00 52.33 142 PRO A O 1
ATOM 877 N N . ASP A 1 146 ? 37.534 16.280 8.801 1.00 46.76 143 ASP A N 1
ATOM 878 C CA . ASP A 1 146 ? 38.266 15.283 9.636 1.00 45.58 143 ASP A CA 1
ATOM 879 C C . ASP A 1 146 ? 37.728 13.855 9.460 1.00 42.97 143 ASP A C 1
ATOM 880 O O . ASP A 1 146 ? 38.326 12.935 10.053 1.00 40.53 143 ASP A O 1
ATOM 885 N N . PHE A 1 147 ? 36.688 13.651 8.646 1.00 38.21 144 PHE A N 1
ATOM 886 C CA . PHE A 1 147 ? 36.082 12.296 8.526 1.00 38.76 144 PHE A CA 1
ATOM 887 C C . PHE A 1 147 ? 36.907 11.384 7.603 1.00 38.48 144 PHE A C 1
ATOM 888 O O . PHE A 1 147 ? 36.987 10.134 7.879 1.00 37.17 144 PHE A O 1
ATOM 896 N N . GLN A 1 148 ? 37.424 11.938 6.500 1.00 40.34 145 GLN A N 1
ATOM 897 C CA . GLN A 1 148 ? 38.229 11.144 5.528 1.00 41.38 145 GLN A CA 1
ATOM 898 C C . GLN A 1 148 ? 39.264 12.059 4.859 1.00 40.58 145 GLN A C 1
ATOM 899 O O . GLN A 1 148 ? 40.117 11.488 4.159 1.00 46.82 145 GLN A O 1
ATOM 905 N N . ASP A 1 159 ? 41.403 5.101 -5.998 1.00 64.72 156 ASP A N 1
ATOM 906 C CA . ASP A 1 159 ? 40.139 5.139 -6.783 1.00 61.25 156 ASP A CA 1
ATOM 907 C C . ASP A 1 159 ? 39.376 6.435 -6.492 1.00 52.07 156 ASP A C 1
ATOM 908 O O . ASP A 1 159 ? 39.342 6.872 -5.324 1.00 55.69 156 ASP A O 1
ATOM 913 N N . VAL A 1 160 ? 38.830 7.038 -7.547 1.00 41.02 157 VAL A N 1
ATOM 914 C CA . VAL A 1 160 ? 38.004 8.271 -7.430 1.00 36.61 157 VAL A CA 1
ATOM 915 C C . VAL A 1 160 ? 36.560 7.817 -7.280 1.00 27.15 157 VAL A C 1
ATOM 916 O O . VAL A 1 160 ? 36.071 6.993 -8.052 1.00 28.52 157 VAL A O 1
ATOM 920 N N . PRO A 1 161 ? 35.824 8.323 -6.274 1.00 25.37 158 PRO A N 1
ATOM 921 C CA . PRO A 1 161 ? 34.445 7.917 -6.087 1.00 22.01 158 PRO A CA 1
ATOM 922 C C . PRO A 1 161 ? 33.592 8.256 -7.307 1.00 21.26 158 PRO A C 1
ATOM 923 O O . PRO A 1 161 ? 33.769 9.311 -7.893 1.00 21.53 158 PRO A O 1
ATOM 927 N N A LEU A 1 162 ? 32.688 7.349 -7.661 0.70 19.89 159 LEU A N 1
ATOM 928 N N B LEU A 1 162 ? 32.720 7.325 -7.695 0.30 19.48 159 LEU A N 1
ATOM 929 C CA A LEU A 1 162 ? 31.783 7.565 -8.820 0.70 20.49 159 LEU A CA 1
ATOM 930 C CA B LEU A 1 162 ? 31.811 7.577 -8.839 0.30 19.21 159 LEU A CA 1
ATOM 931 C C A LEU A 1 162 ? 30.888 8.778 -8.572 0.70 20.04 159 LEU A C 1
ATOM 932 C C B LEU A 1 162 ? 31.024 8.857 -8.546 0.30 18.65 159 LEU A C 1
ATOM 933 O O A LEU A 1 162 ? 30.402 9.370 -9.560 0.70 18.96 159 LEU A O 1
ATOM 934 O O B LEU A 1 162 ? 30.958 9.730 -9.432 0.30 17.93 159 LEU A O 1
ATOM 943 N N . LEU A 1 163 ? 30.558 9.002 -7.301 1.00 17.09 160 LEU A N 1
ATOM 944 C CA . LEU A 1 163 ? 29.741 10.159 -6.901 1.00 17.44 160 LEU A CA 1
ATOM 945 C C . LEU A 1 163 ? 30.255 10.704 -5.587 1.00 16.90 160 LEU A C 1
ATOM 946 O O . LEU A 1 163 ? 30.514 9.913 -4.667 1.00 16.56 160 LEU A O 1
ATOM 951 N N . THR A 1 164 ? 30.292 12.023 -5.502 1.00 16.43 161 THR A N 1
ATOM 952 C CA . THR A 1 164 ? 30.602 12.784 -4.276 1.00 17.33 161 THR A CA 1
ATOM 953 C C . THR A 1 164 ? 29.499 13.836 -4.128 1.00 16.86 161 THR A C 1
ATOM 954 O O . THR A 1 164 ? 29.165 14.481 -5.132 1.00 18.03 161 THR A O 1
ATOM 958 N N . THR A 1 165 ? 28.907 13.964 -2.946 1.00 15.05 162 THR A N 1
ATOM 959 C CA . THR A 1 165 ? 27.844 14.984 -2.746 1.00 15.26 162 THR A CA 1
ATOM 960 C C . THR A 1 165 ? 27.730 15.290 -1.266 1.00 16.30 162 THR A C 1
ATOM 961 O O . THR A 1 165 ? 28.362 14.592 -0.451 1.00 17.73 162 THR A O 1
ATOM 965 N N . SER A 1 166 ? 26.880 16.247 -0.931 1.00 16.25 163 SER A N 1
ATOM 966 C CA . SER A 1 166 ? 26.575 16.596 0.471 1.00 16.61 163 SER A CA 1
ATOM 967 C C . SER A 1 166 ? 25.114 16.287 0.795 1.00 16.65 163 SER A C 1
ATOM 968 O O . SER A 1 166 ? 24.718 16.612 1.913 1.00 18.74 163 SER A O 1
ATOM 971 N N . SER A 1 167 ? 24.354 15.727 -0.151 1.00 16.28 164 SER A N 1
ATOM 972 C CA . SER A 1 167 ? 22.954 15.334 0.131 1.00 15.29 164 SER A CA 1
ATOM 973 C C . SER A 1 167 ? 22.833 13.819 0.344 1.00 15.04 164 SER A C 1
ATOM 974 O O . SER A 1 167 ? 23.200 13.054 -0.565 1.00 15.03 164 SER A O 1
ATOM 977 N N . ALA A 1 168 ? 22.408 13.433 1.536 1.00 15.99 165 ALA A N 1
ATOM 978 C CA . ALA A 1 168 ? 22.153 11.998 1.828 1.00 14.76 165 ALA A CA 1
ATOM 979 C C . ALA A 1 168 ? 21.035 11.476 0.939 1.00 15.35 165 ALA A C 1
ATOM 980 O O . ALA A 1 168 ? 21.116 10.323 0.477 1.00 14.92 165 ALA A O 1
ATOM 982 N N A GLU A 1 169 ? 20.002 12.279 0.688 0.50 15.60 166 GLU A N 1
ATOM 983 N N B GLU A 1 169 ? 20.016 12.308 0.711 0.50 15.83 166 GLU A N 1
ATOM 984 C CA A GLU A 1 169 ? 18.904 11.760 -0.166 0.50 15.98 166 GLU A CA 1
ATOM 985 C CA B GLU A 1 169 ? 18.867 11.857 -0.106 0.50 16.48 166 GLU A CA 1
ATOM 986 C C A GLU A 1 169 ? 19.433 11.525 -1.582 0.50 16.58 166 GLU A C 1
ATOM 987 C C B GLU A 1 169 ? 19.339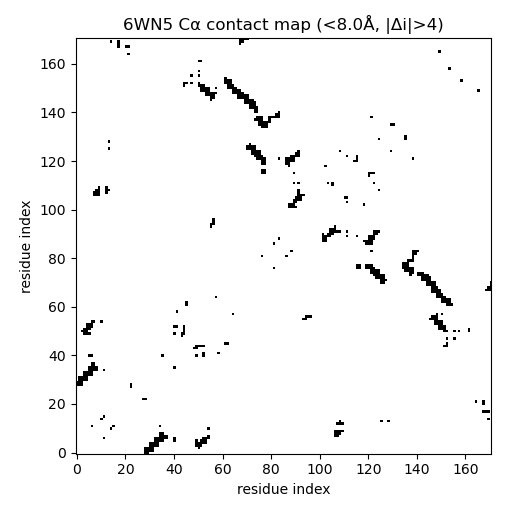 11.554 -1.527 0.50 16.39 166 GLU A C 1
ATOM 988 O O A GLU A 1 169 ? 19.113 10.483 -2.178 0.50 16.63 166 GLU A O 1
ATOM 989 O O B GLU A 1 169 ? 18.895 10.529 -2.079 0.50 16.56 166 GLU A O 1
ATOM 1000 N N A LEU A 1 170 ? 20.270 12.432 -2.079 0.50 16.26 167 LEU A N 1
ATOM 1001 N N B LEU A 1 170 ? 20.231 12.381 -2.087 0.50 15.83 167 LEU A N 1
ATOM 1002 C CA A LEU A 1 170 ? 20.811 12.280 -3.447 0.50 17.72 167 LEU A CA 1
ATOM 1003 C CA B LEU A 1 170 ? 20.719 12.118 -3.462 0.50 16.67 167 LEU A CA 1
ATOM 1004 C C A LEU A 1 170 ? 21.657 11.007 -3.512 0.50 17.53 167 LEU A C 1
ATOM 1005 C C B LEU A 1 170 ? 21.604 10.882 -3.464 0.50 16.66 167 LEU A C 1
ATOM 1006 O O A LEU A 1 170 ? 21.506 10.229 -4.465 0.50 17.98 167 LEU A O 1
ATOM 1007 O O B LEU A 1 170 ? 21.463 10.008 -4.334 0.50 16.22 167 LEU A O 1
ATOM 1016 N N . ILE A 1 171 ? 22.527 10.806 -2.514 1.00 16.95 168 ILE A N 1
ATOM 1017 C CA . ILE A 1 171 ? 23.445 9.650 -2.556 1.00 16.86 168 ILE A CA 1
ATOM 1018 C C . ILE A 1 171 ? 22.619 8.371 -2.348 1.00 16.88 168 ILE A C 1
ATOM 1019 O O . ILE A 1 171 ? 22.912 7.357 -3.024 1.00 20.56 168 ILE A O 1
ATOM 1024 N N . TYR A 1 172 ? 21.535 8.408 -1.577 1.00 17.05 169 TYR A N 1
ATOM 1025 C CA . TYR A 1 172 ? 20.646 7.231 -1.411 1.00 18.00 169 TYR A CA 1
ATOM 1026 C C . TYR A 1 172 ? 19.965 6.843 -2.733 1.00 21.59 169 TYR A C 1
ATOM 1027 O O . TYR A 1 172 ? 19.935 5.615 -3.082 1.00 21.78 169 TYR A O 1
ATOM 1036 N N A GLN A 1 173 ? 19.388 7.816 -3.443 0.70 18.57 170 GLN A N 1
ATOM 1037 N N B GLN A 1 173 ? 19.460 7.851 -3.455 0.30 19.17 170 GLN A N 1
ATOM 1038 C CA A GLN A 1 173 ? 18.746 7.528 -4.748 0.70 21.45 170 GLN A CA 1
ATOM 1039 C CA B GLN A 1 173 ? 18.708 7.655 -4.723 0.30 20.41 170 GLN A CA 1
ATOM 1040 C C A GLN A 1 173 ? 19.788 6.923 -5.695 0.70 21.03 170 GLN A C 1
ATOM 1041 C C B GLN A 1 173 ? 19.662 7.271 -5.867 0.30 21.05 170 GLN A C 1
ATOM 1042 O O A GLN A 1 173 ? 19.466 5.930 -6.388 0.70 20.51 170 GLN A O 1
ATOM 1043 O O B GLN A 1 173 ? 19.137 6.788 -6.906 0.30 21.43 170 GLN A O 1
ATOM 1054 N N . GLN A 1 174 ? 20.979 7.514 -5.723 1.00 21.16 171 GLN A N 1
ATOM 1055 C CA . GLN A 1 174 ? 22.018 7.115 -6.729 1.00 21.75 171 GLN A CA 1
ATOM 1056 C C . GLN A 1 174 ? 22.611 5.754 -6.387 1.00 21.82 171 GLN A C 1
ATOM 1057 O O . GLN A 1 174 ? 23.010 5.020 -7.307 1.00 25.39 171 GLN A O 1
ATOM 1063 N N . LEU A 1 175 ? 22.708 5.428 -5.124 1.00 20.33 172 LEU A N 1
ATOM 1064 C CA . LEU A 1 175 ? 23.366 4.211 -4.627 1.00 20.92 172 LEU A CA 1
ATOM 1065 C C . LEU A 1 175 ? 22.741 2.962 -5.277 1.00 20.30 172 LEU A C 1
ATOM 1066 O O . LEU A 1 175 ? 23.501 2.051 -5.692 1.00 19.38 172 LEU A O 1
ATOM 1071 N N . SER A 1 176 ? 21.441 2.996 -5.536 1.00 20.19 173 SER A N 1
ATOM 1072 C CA . SER A 1 176 ? 20.772 1.798 -6.092 1.00 20.30 173 SER A CA 1
ATOM 1073 C C . SER A 1 176 ? 21.105 1.612 -7.564 1.00 19.55 173 SER A C 1
ATOM 1074 O O . SER A 1 176 ? 20.843 0.533 -8.093 1.00 19.97 173 SER A O 1
ATOM 1077 N N A ARG A 1 177 ? 21.684 2.627 -8.210 0.50 19.21 174 ARG A N 1
ATOM 1078 N N B ARG A 1 177 ? 21.710 2.634 -8.164 0.50 19.49 174 ARG A N 1
ATOM 1079 C CA A ARG A 1 177 ? 21.989 2.461 -9.658 0.50 19.96 174 ARG A CA 1
ATOM 1080 C CA B ARG A 1 177 ? 21.975 2.635 -9.622 0.50 20.57 174 ARG A CA 1
ATOM 1081 C C A ARG A 1 177 ? 23.498 2.550 -9.911 0.50 17.43 174 ARG A C 1
ATOM 1082 C C B ARG A 1 177 ? 23.478 2.603 -9.903 0.50 17.70 174 ARG A C 1
ATOM 1083 O O A ARG A 1 177 ? 23.906 2.337 -11.075 0.50 17.62 174 ARG A O 1
ATOM 1084 O O B ARG A 1 177 ? 23.852 2.353 -11.068 0.50 17.86 174 ARG A O 1
ATOM 1099 N N . LEU A 1 178 ? 24.291 2.781 -8.862 1.00 17.22 175 LEU A N 1
ATOM 1100 C CA . LEU A 1 178 ? 25.762 2.870 -9.011 1.00 16.18 175 LEU A CA 1
ATOM 1101 C C . LEU A 1 178 ? 26.452 1.729 -8.274 1.00 16.96 175 LEU A C 1
ATOM 1102 O O . LEU A 1 178 ? 27.652 1.852 -7.975 1.00 16.30 175 LEU A O 1
ATOM 1107 N N . ASN A 1 179 ? 25.764 0.614 -8.039 1.00 16.18 176 ASN A N 1
ATOM 1108 C CA . ASN A 1 179 ? 26.381 -0.512 -7.267 1.00 17.25 176 ASN A CA 1
ATOM 1109 C C . ASN A 1 179 ? 27.140 0.059 -6.052 1.00 16.34 176 ASN A C 1
ATOM 1110 O O . ASN A 1 179 ? 28.286 -0.361 -5.816 1.00 18.14 176 ASN A O 1
ATOM 1115 N N . GLY A 1 180 ? 26.513 0.952 -5.298 1.00 14.95 177 GLY A N 1
ATOM 1116 C CA . GLY A 1 180 ? 27.299 1.775 -4.369 1.00 15.18 177 GLY A CA 1
ATOM 1117 C C . GLY A 1 180 ? 27.172 1.419 -2.921 1.00 15.52 177 GLY A C 1
ATOM 1118 O O . GLY A 1 180 ? 26.245 0.640 -2.499 1.00 15.88 177 GLY A O 1
ATOM 1119 N N . CYS A 1 181 ? 28.123 1.969 -2.164 1.00 14.95 178 CYS A N 1
ATOM 1120 C CA . CYS A 1 181 ? 28.014 1.975 -0.701 1.00 14.94 178 CYS A CA 1
ATOM 1121 C C . CYS A 1 181 ? 28.407 3.363 -0.219 1.00 15.33 178 CYS A C 1
ATOM 1122 O O . CYS A 1 181 ? 29.126 4.083 -0.916 1.00 15.39 178 CYS A O 1
ATOM 1125 N N A CYS A 1 182 ? 27.865 3.771 0.928 0.50 14.31 179 CYS A N 1
ATOM 1126 N N B CYS A 1 182 ? 27.965 3.679 0.993 0.50 14.79 179 CYS A N 1
ATOM 1127 C CA A CYS A 1 182 ? 28.293 5.063 1.519 0.50 14.47 179 CYS A CA 1
ATOM 1128 C CA B CYS A 1 182 ? 28.223 5.022 1.533 0.50 15.28 179 CYS A CA 1
ATOM 1129 C C A CYS A 1 182 ? 27.959 5.087 3.008 0.50 13.92 179 CYS A C 1
ATOM 1130 C C B CYS A 1 182 ? 27.988 5.038 3.041 0.50 14.22 179 CYS A C 1
ATOM 1131 O O A CYS A 1 182 ? 27.068 4.360 3.437 0.50 13.56 179 CYS A O 1
ATOM 1132 O O B CYS A 1 182 ? 27.237 4.198 3.537 0.50 14.02 179 CYS A O 1
ATOM 1137 N N . TRP A 1 183 ? 28.634 5.981 3.721 1.00 15.42 180 TRP A N 1
ATOM 1138 C CA . TRP A 1 183 ? 28.397 6.188 5.171 1.00 15.54 180 TRP A CA 1
ATOM 1139 C C . TRP A 1 183 ? 27.169 7.063 5.374 1.00 16.37 180 TRP A C 1
ATOM 1140 O O . TRP A 1 183 ? 27.186 8.248 4.945 1.00 17.65 180 TRP A O 1
ATOM 1151 N N . LEU A 1 184 ? 26.174 6.503 6.026 1.00 15.44 181 LEU A N 1
ATOM 1152 C CA . LEU A 1 184 ? 24.893 7.214 6.254 1.00 16.45 181 LEU A CA 1
ATOM 1153 C C . LEU A 1 184 ? 24.546 7.162 7.725 1.00 16.42 181 LEU A C 1
ATOM 1154 O O . LEU A 1 184 ? 24.905 6.215 8.422 1.00 15.88 181 LEU A O 1
ATOM 1159 N N . PRO A 1 185 ? 23.791 8.156 8.233 1.00 17.60 182 PRO A N 1
ATOM 1160 C CA . PRO A 1 185 ? 23.282 8.109 9.596 1.00 17.75 182 PRO A CA 1
ATOM 1161 C C . PRO A 1 185 ? 22.341 6.919 9.739 1.00 18.58 182 PRO A C 1
ATOM 1162 O O . PRO A 1 185 ? 21.426 6.744 8.961 1.00 19.83 182 PRO A O 1
ATOM 1166 N N . ALA A 1 186 ? 22.657 6.076 10.706 1.00 18.42 183 ALA A N 1
ATOM 1167 C CA . ALA A 1 186 ? 21.951 4.789 10.865 1.00 20.19 183 ALA A CA 1
ATOM 1168 C C . ALA A 1 186 ? 20.457 4.973 11.177 1.00 20.87 183 ALA A C 1
ATOM 1169 O O . ALA A 1 186 ? 19.656 4.201 10.626 1.00 23.08 183 ALA A O 1
ATOM 1171 N N . ARG A 1 187 ? 20.081 5.957 11.980 1.00 22.58 184 ARG A N 1
ATOM 1172 C CA . ARG A 1 187 ? 18.643 6.100 12.335 1.00 26.84 184 ARG A CA 1
ATOM 1173 C C . ARG A 1 187 ? 17.842 6.425 11.074 1.00 26.20 184 ARG A C 1
ATOM 1174 O O . ARG A 1 187 ? 16.765 5.824 10.847 1.00 27.40 184 ARG A O 1
ATOM 1182 N N . TRP A 1 188 ? 18.355 7.366 10.289 1.00 23.06 185 TRP A N 1
ATOM 1183 C CA . TRP A 1 188 ? 17.711 7.743 9.011 1.00 22.62 185 TRP A CA 1
ATOM 1184 C C . TRP A 1 188 ? 17.735 6.563 8.024 1.00 21.15 185 TRP A C 1
ATOM 1185 O O . TRP A 1 188 ? 16.697 6.330 7.339 1.00 21.69 185 TRP A O 1
ATOM 1196 N N . ALA A 1 189 ? 18.856 5.854 7.925 1.00 20.07 186 ALA A N 1
ATOM 1197 C CA . ALA A 1 189 ? 18.974 4.767 6.915 1.00 20.30 186 ALA A CA 1
ATOM 1198 C C . ALA A 1 189 ? 18.007 3.634 7.225 1.00 23.07 186 ALA A C 1
ATOM 1199 O O . ALA A 1 189 ? 17.506 2.977 6.284 1.00 23.25 186 ALA A O 1
ATOM 1201 N N . LYS A 1 190 ? 17.756 3.412 8.503 1.00 24.69 187 LYS A N 1
ATOM 1202 C CA . LYS A 1 190 ? 16.883 2.283 8.905 1.00 27.35 187 LYS A CA 1
ATOM 1203 C C . LYS A 1 190 ? 15.454 2.445 8.371 1.00 27.69 187 LYS A C 1
ATOM 1204 O O . LYS A 1 190 ? 14.798 1.405 8.117 1.00 29.48 187 LYS A O 1
ATOM 1210 N N A GLU A 1 191 ? 14.979 3.682 8.203 0.50 26.22 188 GLU A N 1
ATOM 1211 N N B GLU A 1 191 ? 14.974 3.681 8.235 0.50 27.14 188 GLU A N 1
ATOM 1212 C CA A GLU A 1 191 ? 13.590 3.944 7.723 0.50 28.10 188 GLU A CA 1
ATOM 1213 C CA B GLU A 1 191 ? 13.589 3.932 7.752 0.50 29.66 188 GLU A CA 1
ATOM 1214 C C A GLU A 1 191 ? 13.541 4.058 6.191 0.50 27.19 188 GLU A C 1
ATOM 1215 C C B GLU A 1 191 ? 13.523 3.816 6.219 0.50 28.00 188 GLU A C 1
ATOM 1216 O O A GLU A 1 191 ? 12.490 4.438 5.651 0.50 28.83 188 GLU A O 1
ATOM 1217 O O B GLU A 1 191 ? 12.411 3.639 5.685 0.50 28.25 188 GLU A O 1
ATOM 1228 N N . LYS A 1 192 ? 14.665 3.816 5.528 1.00 24.33 189 LYS A N 1
ATOM 1229 C CA . LYS A 1 192 ? 14.662 3.757 4.053 1.00 25.75 189 LYS A CA 1
ATOM 1230 C C . LYS A 1 192 ? 14.475 2.308 3.625 1.00 27.50 189 LYS A C 1
ATOM 1231 O O . LYS A 1 192 ? 14.775 1.423 4.417 1.00 31.25 189 LYS A O 1
ATOM 1237 N N A HIS A 1 193 ? 13.965 2.067 2.419 0.50 28.85 190 HIS A N 1
ATOM 1238 N N B HIS A 1 193 ? 14.014 2.105 2.383 0.50 29.34 190 HIS A N 1
ATOM 1239 C CA A HIS A 1 193 ? 13.894 0.651 1.981 0.50 30.73 190 HIS A CA 1
ATOM 1240 C CA B HIS A 1 193 ? 13.866 0.743 1.808 0.50 31.62 190 HIS A CA 1
ATOM 1241 C C A HIS A 1 193 ? 15.149 0.290 1.183 0.50 30.57 190 HIS A C 1
ATOM 1242 C C B HIS A 1 193 ? 15.179 0.303 1.144 0.50 30.97 190 HIS A C 1
ATOM 1243 O O A HIS A 1 193 ? 15.734 1.183 0.518 0.50 29.58 190 HIS A O 1
ATOM 1244 O O B HIS A 1 193 ? 15.846 1.166 0.519 0.50 29.17 190 HIS A O 1
ATOM 1257 N N . GLY A 1 194 ? 15.550 -0.975 1.287 1.00 32.25 191 GLY A N 1
ATOM 1258 C CA . GLY A 1 194 ? 16.673 -1.528 0.513 1.00 36.05 191 GLY A CA 1
ATOM 1259 C C . GLY A 1 194 ? 18.030 -1.038 0.945 1.00 35.11 191 GLY A C 1
ATOM 1260 O O . GLY A 1 194 ? 18.863 -0.732 0.044 1.00 41.54 191 GLY A O 1
ATOM 1261 N N . LEU A 1 195 ? 18.222 -0.835 2.250 1.00 29.74 192 LEU A N 1
ATOM 1262 C CA . LEU A 1 195 ? 19.603 -0.568 2.718 1.00 25.84 192 LEU A CA 1
ATOM 1263 C C . LEU A 1 195 ? 20.022 -1.680 3.665 1.00 26.82 192 LEU A C 1
ATOM 1264 O O . LEU A 1 195 ? 19.222 -2.079 4.566 1.00 28.35 192 LEU A O 1
ATOM 1269 N N . HIS A 1 196 ? 21.251 -2.131 3.475 1.00 22.45 193 HIS A N 1
ATOM 1270 C CA . HIS A 1 196 ? 21.843 -3.227 4.258 1.00 25.25 193 HIS A CA 1
ATOM 1271 C C . HIS A 1 196 ? 23.264 -2.803 4.594 1.00 22.18 193 HIS A C 1
ATOM 1272 O O . HIS A 1 196 ? 23.924 -2.189 3.749 1.00 19.92 193 HIS A O 1
ATOM 1279 N N A THR A 1 197 ? 23.708 -3.039 5.827 0.50 22.25 194 THR A N 1
ATOM 1280 N N B THR A 1 197 ? 23.730 -3.224 5.763 0.50 23.54 194 THR A N 1
ATOM 1281 C CA A THR A 1 197 ? 25.114 -2.682 6.130 0.50 20.73 194 THR A CA 1
ATOM 1282 C CA B THR A 1 197 ? 25.103 -2.922 6.213 0.50 22.46 194 THR A CA 1
ATOM 1283 C C A THR A 1 197 ? 26.049 -3.615 5.347 0.50 20.76 194 THR A C 1
ATOM 1284 C C B THR A 1 197 ? 26.112 -3.718 5.374 0.50 21.90 194 THR A C 1
ATOM 1285 O O A THR A 1 197 ? 25.697 -4.798 5.157 0.50 22.01 194 THR A O 1
ATOM 1286 O O B THR A 1 197 ? 25.872 -4.929 5.156 0.50 23.10 194 THR A O 1
ATOM 1293 N N . VAL A 1 198 ? 27.166 -3.058 4.882 1.00 20.15 195 VAL A N 1
ATOM 1294 C CA . VAL A 1 198 ? 28.272 -3.782 4.209 1.00 20.42 195 VAL A CA 1
ATOM 1295 C C . VAL A 1 198 ? 28.900 -4.701 5.277 1.00 22.69 195 VAL A C 1
ATOM 1296 O O . VAL A 1 198 ? 29.159 -4.297 6.417 1.00 23.53 195 VAL A O 1
ATOM 1316 N N . ASP A 1 200 ? 31.936 -6.085 5.774 1.00 27.91 197 ASP A N 1
ATOM 1317 C CA . ASP A 1 200 ? 33.232 -5.819 6.398 1.00 34.01 197 ASP A CA 1
ATOM 1318 C C . ASP A 1 200 ? 33.303 -4.366 6.846 1.00 33.82 197 ASP A C 1
ATOM 1319 O O . ASP A 1 200 ? 34.188 -3.623 6.330 1.00 36.53 197 ASP A O 1
ATOM 1324 N N . SER A 1 201 ? 32.438 -3.975 7.799 1.00 28.49 198 SER A N 1
ATOM 1325 C CA . SER A 1 201 ? 32.477 -2.554 8.167 1.00 26.43 198 SER A CA 1
ATOM 1326 C C . SER A 1 201 ? 32.065 -2.344 9.615 1.00 25.61 198 SER A C 1
ATOM 1327 O O . SER A 1 201 ? 31.267 -3.132 10.160 1.00 27.45 198 SER A O 1
ATOM 1330 N N . ALA A 1 202 ? 32.655 -1.324 10.199 1.00 25.59 199 ALA A N 1
ATOM 1331 C CA . ALA A 1 202 ? 32.383 -0.956 11.592 1.00 26.93 199 ALA A CA 1
ATOM 1332 C C . ALA A 1 202 ? 31.271 0.086 11.684 1.00 25.12 199 ALA A C 1
ATOM 1333 O O . ALA A 1 202 ? 30.972 0.768 10.678 1.00 22.59 199 ALA A O 1
ATOM 1335 N N . THR A 1 203 ? 30.598 0.130 12.820 1.00 23.22 200 THR A N 1
ATOM 1336 C CA . THR A 1 203 ? 29.678 1.234 13.132 1.00 21.91 200 THR A CA 1
ATOM 1337 C C . THR A 1 203 ? 30.515 2.401 13.656 1.00 21.68 200 THR A C 1
ATOM 1338 O O . THR A 1 203 ? 31.306 2.190 14.606 1.00 22.75 200 THR A O 1
ATOM 1342 N N . LEU A 1 204 ? 30.408 3.551 12.998 1.00 18.90 201 LEU A N 1
ATOM 1343 C CA . LEU A 1 204 ? 31.150 4.749 13.432 1.00 19.25 201 LEU A CA 1
ATOM 1344 C C . LEU A 1 204 ? 30.151 5.754 13.997 1.00 19.60 201 LEU A C 1
ATOM 1345 O O . LEU A 1 204 ? 28.995 5.388 14.226 1.00 18.61 201 LEU A O 1
ATOM 1350 N N . SER A 1 205 ? 30.562 7.000 14.167 1.00 18.41 202 SER A N 1
ATOM 1351 C CA . SER A 1 205 ? 29.643 7.975 14.774 1.00 18.11 202 SER A CA 1
ATOM 1352 C C . SER A 1 205 ? 30.139 9.382 14.462 1.00 18.85 202 SER A C 1
ATOM 1353 O O . SER A 1 205 ? 31.252 9.526 14.013 1.00 19.40 202 SER A O 1
ATOM 1356 N N . ARG A 1 206 ? 29.290 10.360 14.712 1.00 19.48 203 ARG A N 1
ATOM 1357 C CA . ARG A 1 206 ? 29.699 11.786 14.663 1.00 19.61 203 ARG A CA 1
ATOM 1358 C C . ARG A 1 206 ? 29.113 12.490 15.860 1.00 19.10 203 ARG A C 1
ATOM 1359 O O . ARG A 1 206 ? 27.946 12.269 16.192 1.00 19.82 203 ARG A O 1
ATOM 1367 N N . PRO A 1 207 ? 29.848 13.477 16.397 1.00 19.47 204 PRO A N 1
ATOM 1368 C CA . PRO A 1 207 ? 29.285 14.421 17.351 1.00 20.53 204 PRO A CA 1
ATOM 1369 C C . PRO A 1 207 ? 28.440 15.472 16.610 1.00 20.86 204 PRO A C 1
ATOM 1370 O O . PRO A 1 207 ? 28.567 15.627 15.391 1.00 20.03 204 PRO A O 1
ATOM 1374 N N . LEU A 1 208 ? 27.546 16.116 17.345 1.00 21.15 205 LEU A N 1
ATOM 1375 C CA . LEU A 1 208 ? 26.722 17.206 16.783 1.00 21.42 205 LEU A CA 1
ATOM 1376 C C . LEU A 1 208 ? 26.932 18.442 17.652 1.00 21.06 205 LEU A C 1
ATOM 1377 O O . LEU A 1 208 ? 26.790 18.348 18.876 1.00 21.57 205 LEU A O 1
ATOM 1382 N N . TYR A 1 209 ? 27.367 19.534 17.029 1.00 20.90 206 TYR A N 1
ATOM 1383 C CA . TYR A 1 209 ? 27.642 20.795 17.738 1.00 21.28 206 TYR A CA 1
ATOM 1384 C C . TYR A 1 209 ? 26.778 21.945 17.221 1.00 20.44 206 TYR A C 1
ATOM 1385 O O . TYR A 1 209 ? 26.479 22.031 16.023 1.00 20.70 206 TYR A O 1
ATOM 1394 N N . ALA A 1 210 ? 26.422 22.819 18.152 1.00 21.73 207 ALA A N 1
ATOM 1395 C CA . ALA A 1 210 ? 25.902 24.170 17.842 1.00 23.09 207 ALA A CA 1
ATOM 1396 C C . ALA A 1 210 ? 27.086 25.129 17.978 1.00 24.41 207 ALA A C 1
ATOM 1397 O O . ALA A 1 210 ? 27.832 25.009 18.963 1.00 25.57 207 ALA A O 1
ATOM 1399 N N . ILE A 1 211 ? 27.303 25.974 16.978 1.00 22.76 208 ILE A N 1
ATOM 1400 C CA . ILE A 1 211 ? 28.381 27.005 16.966 1.00 24.06 208 ILE A CA 1
ATOM 1401 C C . ILE A 1 211 ? 27.713 28.369 16.772 1.00 24.00 208 ILE A C 1
ATOM 1402 O O . ILE A 1 211 ? 26.820 28.483 15.918 1.00 24.01 208 ILE A O 1
ATOM 1407 N N . TRP A 1 212 ? 28.142 29.369 17.524 1.00 25.44 209 TRP A N 1
ATOM 1408 C CA . TRP A 1 212 ? 27.584 30.730 17.333 1.00 25.73 209 TRP A CA 1
ATOM 1409 C C . TRP A 1 212 ? 28.653 31.764 17.675 1.00 28.28 209 TRP A C 1
ATOM 1410 O O . TRP A 1 212 ? 29.729 31.377 18.192 1.00 28.27 209 TRP A O 1
ATOM 1421 N N . LEU A 1 213 ? 28.386 33.012 17.298 1.00 30.16 210 LEU A N 1
ATOM 1422 C CA . LEU A 1 213 ? 29.299 34.131 17.626 1.00 31.49 210 LEU A CA 1
ATOM 1423 C C . LEU A 1 213 ? 29.120 34.449 19.113 1.00 32.54 210 LEU A C 1
ATOM 1424 O O . LEU A 1 213 ? 27.987 34.656 19.538 1.00 32.53 210 LEU A O 1
ATOM 1429 N N . GLN A 1 214 ? 30.203 34.382 19.880 1.00 35.37 211 GLN A N 1
ATOM 1430 C CA . GLN A 1 214 ? 30.118 34.560 21.350 1.00 36.82 211 GLN A CA 1
ATOM 1431 C C . GLN A 1 214 ? 29.422 35.884 21.682 1.00 37.20 211 GLN A C 1
ATOM 1432 O O . GLN A 1 214 ? 28.568 35.902 22.597 1.00 37.31 211 GLN A O 1
ATOM 1438 N N A ASN A 1 215 ? 29.717 36.944 20.920 0.50 37.07 212 ASN A N 1
ATOM 1439 N N B ASN A 1 215 ? 29.725 36.926 20.905 0.50 37.95 212 ASN A N 1
ATOM 1440 C CA A ASN A 1 215 ? 29.123 38.277 21.215 0.50 40.18 212 ASN A CA 1
ATOM 1441 C CA B ASN A 1 215 ? 29.161 38.275 21.161 0.50 41.79 212 ASN A CA 1
ATOM 1442 C C A ASN A 1 215 ? 27.858 38.499 20.380 0.50 39.06 212 ASN A C 1
ATOM 1443 C C B ASN A 1 215 ? 27.921 38.501 20.294 0.50 40.03 212 ASN A C 1
ATOM 1444 O O A ASN A 1 215 ? 27.437 39.662 20.257 0.50 40.90 212 ASN A O 1
ATOM 1445 O O B ASN A 1 215 ? 27.615 39.671 20.003 0.50 41.23 212 ASN A O 1
ATOM 1454 N N . SER A 1 216 ? 27.261 37.424 19.848 1.00 36.31 213 SER A N 1
ATOM 1455 C CA . SER A 1 216 ? 26.020 37.575 19.049 1.00 38.44 213 SER A CA 1
ATOM 1456 C C . SER A 1 216 ? 25.020 38.455 19.802 1.00 39.31 213 SER A C 1
ATOM 1457 O O . SER A 1 216 ? 24.856 38.263 21.028 1.00 40.34 213 SER A O 1
ATOM 1460 N N . ASP A 1 217 ? 24.333 39.315 19.053 1.00 41.25 214 ASP A N 1
ATOM 1461 C CA . ASP A 1 217 ? 23.244 40.149 19.604 1.00 42.93 214 ASP A CA 1
ATOM 1462 C C . ASP A 1 217 ? 22.015 39.273 19.869 1.00 41.10 214 ASP A C 1
ATOM 1463 O O . ASP A 1 217 ? 21.036 39.805 20.390 1.00 44.70 214 ASP A O 1
ATOM 1468 N N . LYS A 1 218 ? 22.034 37.991 19.466 1.00 37.29 215 LYS A N 1
ATOM 1469 C CA . LYS A 1 218 ? 20.852 37.123 19.724 1.00 33.88 215 LYS A CA 1
ATOM 1470 C C . LYS A 1 218 ? 21.232 36.013 20.708 1.00 35.25 215 LYS A C 1
ATOM 1471 O O . LYS A 1 218 ? 20.632 34.932 20.634 1.00 33.21 215 LYS A O 1
ATOM 1477 N N . GLN A 1 219 ? 22.170 36.277 21.620 1.00 36.22 216 GLN A N 1
ATOM 1478 C CA . GLN A 1 219 ? 22.619 35.175 22.515 1.00 39.26 216 GLN A CA 1
ATOM 1479 C C . GLN A 1 219 ? 21.430 34.656 23.330 1.00 36.22 216 GLN A C 1
ATOM 1480 O O . GLN A 1 219 ? 21.395 33.443 23.593 1.00 35.51 216 GLN A O 1
ATOM 1486 N N . ALA A 1 220 ? 20.468 35.521 23.652 1.00 37.25 217 ALA A N 1
ATOM 1487 C CA . ALA A 1 220 ? 19.315 35.099 24.480 1.00 38.96 217 ALA A CA 1
ATOM 1488 C C . ALA A 1 220 ? 18.480 34.070 23.717 1.00 38.62 217 ALA A C 1
ATOM 1489 O O . ALA A 1 220 ? 18.127 33.038 24.321 1.00 39.31 217 ALA A O 1
ATOM 1491 N N . GLN A 1 221 ? 18.197 34.342 22.443 1.00 35.64 218 GLN A N 1
ATOM 1492 C CA . GLN A 1 221 ? 17.346 33.403 21.674 1.00 35.91 218 GLN A CA 1
ATOM 1493 C C . GLN A 1 221 ? 18.138 32.128 21.366 1.00 33.23 218 GLN A C 1
ATOM 1494 O O . GLN A 1 221 ? 17.519 31.069 21.377 1.00 31.48 218 GLN A O 1
ATOM 1500 N N . ILE A 1 222 ? 19.436 32.242 21.071 1.00 30.44 219 ILE A N 1
ATOM 1501 C CA . ILE A 1 222 ? 20.294 31.029 20.867 1.00 29.55 219 ILE A CA 1
ATOM 1502 C C . ILE A 1 222 ? 20.194 30.145 22.113 1.00 30.47 219 ILE A C 1
ATOM 1503 O O . ILE A 1 222 ? 19.941 28.931 21.969 1.00 29.12 219 ILE A O 1
ATOM 1508 N N . HIS A 1 223 ? 20.364 30.735 23.305 1.00 31.71 220 HIS A N 1
ATOM 1509 C CA . HIS A 1 223 ? 20.277 29.920 24.546 1.00 34.58 220 HIS A CA 1
ATOM 1510 C C . HIS A 1 223 ? 18.940 29.156 24.630 1.00 33.90 220 HIS A C 1
ATOM 1511 O O . HIS A 1 223 ? 18.977 27.947 24.957 1.00 34.38 220 HIS A O 1
ATOM 1518 N N . GLU A 1 224 ? 17.813 29.796 24.297 1.00 33.94 221 GLU A N 1
ATOM 1519 C CA . GLU A 1 224 ? 16.481 29.128 24.447 1.00 34.79 221 GLU A CA 1
ATOM 1520 C C . GLU A 1 224 ? 16.274 28.057 23.362 1.00 33.05 221 GLU A C 1
ATOM 1521 O O . GLU A 1 224 ? 15.706 27.007 23.674 1.00 34.01 221 GLU A O 1
ATOM 1527 N N . ILE A 1 225 ? 16.717 28.325 22.137 1.00 32.28 222 ILE A N 1
ATOM 1528 C CA . ILE A 1 225 ? 16.542 27.345 21.025 1.00 31.08 222 ILE A CA 1
ATOM 1529 C C . ILE A 1 225 ? 17.298 26.055 21.356 1.00 31.61 222 ILE A C 1
ATOM 1530 O O . ILE A 1 225 ? 16.712 24.963 21.163 1.00 31.57 222 ILE A O 1
ATOM 1535 N N . LEU A 1 226 ? 18.492 26.181 21.946 1.00 31.46 223 LEU A N 1
ATOM 1536 C CA . LEU A 1 226 ? 19.352 24.997 22.187 1.00 33.36 223 LEU A CA 1
ATOM 1537 C C . LEU A 1 226 ? 18.800 24.151 23.337 1.00 36.47 223 LEU A C 1
ATOM 1538 O O . LEU A 1 226 ? 19.287 23.032 23.506 1.00 36.45 223 LEU A O 1
ATOM 1543 N N . LYS A 1 227 ? 17.748 24.624 24.015 1.00 37.41 224 LYS A N 1
ATOM 1544 C CA . LYS A 1 227 ? 17.065 23.804 25.049 1.00 40.95 224 LYS A CA 1
ATOM 1545 C C . LYS A 1 227 ? 16.186 22.741 24.379 1.00 40.82 224 LYS A C 1
ATOM 1546 O O . LYS A 1 227 ? 15.736 21.829 25.086 1.00 40.87 224 LYS A O 1
ATOM 1552 N N . ASN A 1 228 ? 15.884 22.884 23.081 1.00 39.45 225 ASN A N 1
ATOM 1553 C CA . ASN A 1 228 ? 15.084 21.832 22.389 1.00 39.22 225 ASN A CA 1
ATOM 1554 C C . ASN A 1 228 ? 16.060 20.799 21.838 1.00 37.60 225 ASN A C 1
ATOM 1555 O O . ASN A 1 228 ? 16.887 21.131 20.993 1.00 34.30 225 ASN A O 1
ATOM 1560 N N . PRO A 1 229 ? 16.000 19.523 22.292 1.00 38.86 226 PRO A N 1
ATOM 1561 C CA . PRO A 1 229 ? 16.979 18.519 21.875 1.00 38.93 226 PRO A CA 1
ATOM 1562 C C . PRO A 1 229 ? 16.804 18.086 20.416 1.00 35.99 226 PRO A C 1
ATOM 1563 O O . PRO A 1 229 ? 15.678 17.916 20.004 1.00 34.49 226 PRO A O 1
ATOM 1567 N N . ILE A 1 230 ? 17.921 17.934 19.698 1.00 37.81 227 ILE A N 1
ATOM 1568 C CA . ILE A 1 230 ? 17.923 17.450 18.284 1.00 38.04 227 ILE A CA 1
ATOM 1569 C C . ILE A 1 230 ? 17.909 15.926 18.320 1.00 40.75 227 ILE A C 1
ATOM 1570 O O . ILE A 1 230 ? 17.070 15.332 17.635 1.00 44.06 227 ILE A O 1
ATOM 1575 N N . LEU A 1 231 ? 18.802 15.344 19.124 1.00 43.95 228 LEU A N 1
ATOM 1576 C CA . LEU A 1 231 ? 18.913 13.876 19.304 1.00 49.84 228 LEU A CA 1
ATOM 1577 C C . LEU A 1 231 ? 18.355 13.506 20.684 1.00 52.05 228 LEU A C 1
ATOM 1578 O O . LEU A 1 231 ? 17.572 12.573 20.774 1.00 58.55 228 LEU A O 1
#

Nearest PDB structures (foldseek):
  6wn5-assembly1_A-2  TM=1.005E+00  e=4.611E-37  Klebsiella pneumoniae subsp. pneumoniae
  8j4o-assembly1_B  TM=7.651E-01  e=3.258E-10  Acinetobacter baumannii
  7dmw-assembly3_E  TM=7.800E-01  e=2.821E-07  Bacillus velezensis FZB42
  5z72-assembly3_E  TM=7.440E-01  e=1.164E-07  Bacillus velezensis FZB42
  1al3-assembly1_A  TM=6.995E-01  e=1.879E-06  Klebsiella aerogenes

Radius of gyration: 17.35 Å; Cα contacts (8 Å, |Δi|>4): 343; chains: 1; bounding box: 35×50×35 Å